Protein AF-A0A353M1L8-F1 (afdb_monomer_lite)

Structure (mmCIF, N/CA/C/O backbone):
data_AF-A0A353M1L8-F1
#
_entry.id   AF-A0A353M1L8-F1
#
loop_
_atom_site.group_PDB
_atom_site.id
_atom_site.type_symbol
_atom_site.label_atom_id
_atom_site.label_alt_id
_atom_site.label_comp_id
_atom_site.label_asym_id
_atom_site.label_entity_id
_atom_site.label_seq_id
_atom_site.pdbx_PDB_ins_code
_atom_site.Cartn_x
_atom_site.Cartn_y
_atom_site.Cartn_z
_atom_site.occupancy
_atom_site.B_iso_or_equiv
_atom_site.auth_seq_id
_atom_site.auth_comp_id
_atom_site.auth_asym_id
_atom_site.auth_atom_id
_atom_site.pdbx_PDB_model_num
ATOM 1 N N . MET A 1 1 ? -11.031 33.154 -21.266 1.00 34.69 1 MET A N 1
ATOM 2 C CA . MET A 1 1 ? -12.035 32.299 -21.931 1.00 34.69 1 MET A CA 1
ATOM 3 C C . MET A 1 1 ? -11.429 31.827 -23.247 1.00 34.69 1 MET A C 1
ATOM 5 O O . MET A 1 1 ? -11.530 32.518 -24.250 1.00 34.69 1 MET A O 1
ATOM 9 N N . GLN A 1 2 ? -10.678 30.725 -23.198 1.00 27.23 2 GLN A N 1
ATOM 10 C CA . GLN A 1 2 ? -10.115 30.049 -24.367 1.00 27.23 2 GLN A CA 1
ATOM 11 C C . GLN A 1 2 ? -10.453 28.562 -24.256 1.00 27.23 2 GLN A C 1
ATOM 13 O O . GLN A 1 2 ? -10.407 27.979 -23.177 1.00 27.23 2 GLN A O 1
ATOM 18 N N . SER A 1 3 ? -10.902 28.042 -25.390 1.00 26.94 3 SER A N 1
ATOM 19 C CA . SER A 1 3 ? -11.550 26.758 -25.631 1.00 26.94 3 SER A CA 1
ATOM 20 C C . SER A 1 3 ? -10.567 25.590 -25.508 1.00 26.94 3 SER A C 1
ATOM 22 O O . SER A 1 3 ? -9.599 25.538 -26.264 1.00 26.94 3 SER A O 1
ATOM 24 N N . PHE A 1 4 ? -10.854 24.631 -24.625 1.00 30.20 4 PHE A N 1
ATOM 25 C CA . PHE A 1 4 ? -10.259 23.295 -24.657 1.00 30.20 4 PHE A CA 1
ATOM 26 C C . PHE A 1 4 ? -11.183 22.373 -25.451 1.00 30.20 4 PHE A C 1
ATOM 28 O O . PHE A 1 4 ? -12.155 21.866 -24.910 1.00 30.20 4 PHE A O 1
ATOM 35 N N . ASP A 1 5 ? -10.862 22.162 -26.725 1.00 37.84 5 ASP A N 1
ATOM 36 C CA . ASP A 1 5 ? -11.432 21.082 -27.528 1.00 37.84 5 ASP A CA 1
ATOM 37 C C . ASP A 1 5 ? -10.310 20.414 -28.325 1.00 37.84 5 ASP A C 1
ATOM 39 O O . ASP A 1 5 ? -9.855 20.923 -29.351 1.00 37.84 5 ASP A O 1
ATOM 43 N N . ARG A 1 6 ? -9.851 19.261 -27.825 1.00 32.84 6 ARG A N 1
ATOM 44 C CA . ARG A 1 6 ? -9.430 18.114 -28.644 1.00 32.84 6 ARG A CA 1
ATOM 45 C C . ARG A 1 6 ? -9.185 16.899 -27.751 1.00 32.84 6 ARG A C 1
ATOM 47 O O . ARG A 1 6 ? -8.073 16.652 -27.296 1.00 32.84 6 ARG A O 1
ATOM 54 N N . ILE A 1 7 ? -10.232 16.109 -27.537 1.00 37.25 7 ILE A N 1
ATOM 55 C CA . ILE A 1 7 ? -10.072 14.713 -27.126 1.00 37.25 7 ILE A CA 1
ATOM 56 C C . ILE A 1 7 ? -9.528 13.973 -28.354 1.00 37.25 7 ILE A C 1
ATOM 58 O O . ILE A 1 7 ? -10.215 13.870 -29.372 1.00 37.25 7 ILE A O 1
ATOM 62 N N . LYS A 1 8 ? -8.268 13.527 -28.300 1.00 35.28 8 LYS A N 1
ATOM 63 C CA . LYS A 1 8 ? -7.708 12.626 -29.316 1.00 35.28 8 LYS A CA 1
ATOM 64 C C . LYS A 1 8 ? -8.352 11.251 -29.167 1.00 35.28 8 LYS A C 1
ATOM 66 O O . LYS A 1 8 ? -8.569 10.777 -28.055 1.00 35.28 8 LYS A O 1
ATOM 71 N N . SER A 1 9 ? -8.707 10.640 -30.293 1.00 36.12 9 SER A N 1
ATOM 72 C CA . SER A 1 9 ? -9.369 9.335 -30.307 1.00 36.12 9 SER A CA 1
ATOM 73 C C . SER A 1 9 ? -8.351 8.207 -30.126 1.00 36.12 9 SER A C 1
ATOM 75 O O . SER A 1 9 ? -7.174 8.367 -30.440 1.00 36.12 9 SER A O 1
ATOM 77 N N . LYS A 1 10 ? -8.826 7.037 -29.686 1.00 38.53 10 LYS A N 1
ATOM 78 C CA . LYS A 1 10 ? -8.052 5.807 -29.421 1.00 38.53 10 LYS A CA 1
ATOM 79 C C . LYS A 1 10 ? -7.146 5.338 -30.584 1.00 38.53 10 LYS A C 1
ATOM 81 O O . LYS A 1 10 ? -6.282 4.500 -30.370 1.00 38.53 10 LYS A O 1
ATOM 86 N N . ALA A 1 11 ? -7.323 5.875 -31.794 1.00 38.12 11 ALA A N 1
ATOM 87 C CA . ALA A 1 11 ? -6.521 5.568 -32.980 1.00 38.12 11 ALA A CA 1
ATOM 88 C C . ALA A 1 11 ? -5.185 6.340 -33.080 1.00 38.12 11 ALA A C 1
ATOM 90 O O . ALA A 1 11 ? -4.379 6.022 -33.949 1.00 38.12 11 ALA A O 1
ATOM 91 N N . ASP A 1 12 ? -4.939 7.332 -32.214 1.00 34.16 12 ASP A N 1
ATOM 92 C CA . ASP A 1 12 ? -3.730 8.174 -32.266 1.00 34.16 12 ASP A CA 1
ATOM 93 C C . ASP A 1 12 ? -2.542 7.613 -31.452 1.00 34.16 12 ASP A C 1
ATOM 95 O O . ASP A 1 12 ? -1.500 8.266 -31.354 1.00 34.16 12 ASP A O 1
ATOM 99 N N . TYR A 1 13 ? -2.679 6.414 -30.871 1.00 39.75 13 TYR A N 1
ATOM 100 C CA . TYR A 1 13 ? -1.631 5.764 -30.081 1.00 39.75 13 TYR A CA 1
ATOM 101 C C . TYR A 1 13 ? -0.980 4.612 -30.858 1.00 39.75 13 TYR A C 1
ATOM 103 O O . TYR A 1 13 ? -1.690 3.822 -31.487 1.00 39.75 13 TYR A O 1
ATOM 111 N N . PRO A 1 14 ? 0.360 4.487 -30.831 1.00 32.41 14 PRO A N 1
ATOM 112 C CA . PRO A 1 14 ? 1.035 3.355 -31.448 1.00 32.41 14 PRO A CA 1
ATOM 113 C C . PRO A 1 14 ? 0.603 2.044 -30.767 1.00 32.41 14 PRO A C 1
ATOM 115 O O . PRO A 1 14 ? 0.450 2.019 -29.543 1.00 32.41 14 PRO A O 1
ATOM 118 N N . PRO A 1 15 ? 0.406 0.953 -31.528 1.00 33.09 15 PRO A N 1
ATOM 119 C CA . PRO A 1 15 ? 0.051 -0.339 -30.958 1.00 33.09 15 PRO A CA 1
ATOM 120 C C . PRO A 1 15 ? 1.165 -0.864 -30.043 1.00 33.09 15 PRO A C 1
ATOM 122 O O . PRO A 1 15 ? 2.356 -0.706 -30.320 1.00 33.09 15 PRO A O 1
ATOM 125 N N . ILE A 1 16 ? 0.750 -1.501 -28.950 1.00 38.84 16 ILE A N 1
ATOM 126 C CA . ILE A 1 16 ? 1.618 -2.222 -28.014 1.00 38.84 16 ILE A CA 1
ATOM 127 C C . ILE A 1 16 ? 2.262 -3.400 -28.777 1.00 38.84 16 ILE A C 1
ATOM 129 O O . ILE A 1 16 ? 1.531 -4.115 -29.464 1.00 38.84 16 ILE A O 1
ATOM 133 N N . PRO A 1 17 ? 3.590 -3.623 -28.707 1.00 30.88 17 PRO A N 1
ATOM 134 C CA . PRO A 1 17 ? 4.226 -4.737 -29.407 1.00 30.88 17 PRO A CA 1
ATOM 135 C C . PRO A 1 17 ? 3.712 -6.095 -28.906 1.00 30.88 17 PRO A C 1
ATOM 137 O O . PRO A 1 17 ? 3.747 -6.371 -27.707 1.00 30.88 17 PRO A O 1
ATOM 140 N N . GLU A 1 18 ? 3.254 -6.937 -29.834 1.00 31.77 18 GLU A N 1
ATOM 141 C CA . GLU A 1 18 ? 2.859 -8.326 -29.580 1.00 31.77 18 GLU A CA 1
ATOM 142 C C . GLU A 1 18 ? 4.075 -9.204 -29.215 1.00 31.77 18 GLU A C 1
ATOM 144 O O . GLU A 1 18 ? 5.183 -9.030 -29.724 1.00 31.77 18 GLU A O 1
ATOM 149 N N . TYR A 1 19 ? 3.834 -10.142 -28.299 1.00 34.41 19 TYR A N 1
ATOM 150 C CA . TYR A 1 19 ? 4.769 -11.107 -27.716 1.00 34.41 19 TYR A CA 1
ATOM 151 C C . TYR A 1 19 ? 5.515 -11.981 -28.746 1.00 34.41 19 TYR A C 1
ATOM 153 O O . TYR A 1 19 ? 4.936 -12.440 -29.728 1.00 34.41 19 TYR A O 1
ATOM 161 N N . TYR A 1 20 ? 6.778 -12.311 -28.445 1.00 29.38 20 TYR A N 1
ATOM 162 C CA . TYR A 1 20 ? 7.507 -13.429 -29.056 1.00 29.38 20 TYR A CA 1
ATOM 163 C C . TYR A 1 20 ? 7.169 -14.741 -28.326 1.00 29.38 20 TYR A C 1
ATOM 165 O O . TYR A 1 20 ? 7.438 -14.880 -27.134 1.00 29.38 20 TYR A O 1
ATOM 173 N N . ASP A 1 21 ? 6.611 -15.693 -29.071 1.00 30.22 21 ASP A N 1
ATOM 174 C CA . ASP A 1 21 ? 6.300 -17.072 -28.683 1.00 30.22 21 ASP A CA 1
ATOM 175 C C . ASP A 1 21 ? 7.381 -18.013 -29.268 1.00 30.22 21 ASP A C 1
ATOM 177 O O . ASP A 1 21 ? 7.513 -18.122 -30.487 1.00 30.22 21 ASP A O 1
ATOM 181 N N . ASP A 1 22 ? 8.192 -18.665 -28.426 1.00 28.98 22 ASP A N 1
ATOM 182 C CA . ASP A 1 22 ? 8.982 -19.854 -28.817 1.00 28.98 22 ASP A CA 1
ATOM 183 C C . ASP A 1 22 ? 8.924 -20.892 -27.684 1.00 28.98 22 ASP A C 1
ATOM 185 O O . ASP A 1 22 ? 9.893 -21.159 -26.969 1.00 28.98 22 ASP A O 1
ATOM 189 N N . HIS A 1 23 ? 7.746 -21.488 -27.488 1.00 32.50 23 HIS A N 1
ATOM 190 C CA . HIS A 1 23 ? 7.616 -22.729 -26.731 1.00 32.50 23 HIS A CA 1
ATOM 191 C C . HIS A 1 23 ? 7.996 -23.937 -27.600 1.00 32.50 23 HIS A C 1
ATOM 193 O O . HIS A 1 23 ? 7.169 -24.512 -28.309 1.00 32.50 23 HIS A O 1
ATOM 199 N N . ARG A 1 24 ? 9.241 -24.411 -27.475 1.00 27.20 24 ARG A N 1
ATOM 200 C CA . ARG A 1 24 ? 9.603 -25.788 -27.853 1.00 27.20 24 ARG A CA 1
ATOM 201 C C . ARG A 1 24 ? 9.475 -26.726 -26.644 1.00 27.20 24 ARG A C 1
ATOM 203 O O . ARG A 1 24 ? 10.136 -26.489 -25.633 1.00 27.20 24 ARG A O 1
ATOM 210 N N . PRO A 1 25 ? 8.674 -27.808 -26.714 1.00 29.16 25 PRO A N 1
ATOM 211 C CA . PRO A 1 25 ? 8.541 -28.746 -25.607 1.00 29.16 25 PRO A CA 1
ATOM 212 C C . PRO A 1 25 ? 9.742 -29.699 -25.533 1.00 29.16 25 PRO A C 1
ATOM 214 O O . PRO A 1 25 ? 10.101 -30.363 -26.506 1.00 29.16 25 PRO A O 1
ATOM 217 N N . PHE A 1 26 ? 10.337 -29.798 -24.344 1.00 27.73 26 PHE A N 1
ATOM 218 C CA . PHE A 1 26 ? 11.339 -30.807 -24.007 1.00 27.73 26 PHE A CA 1
ATOM 219 C C . PHE A 1 26 ? 10.650 -32.166 -23.796 1.00 27.73 26 PHE A C 1
ATOM 221 O O . PHE A 1 26 ? 9.831 -32.336 -22.893 1.00 27.73 26 PHE A O 1
ATOM 228 N N . VAL A 1 27 ? 10.990 -33.144 -24.637 1.00 29.31 27 VAL A N 1
ATOM 229 C CA . VAL A 1 27 ? 10.586 -34.550 -24.501 1.00 29.31 27 VAL A CA 1
ATOM 230 C C . VAL A 1 27 ? 11.516 -35.220 -23.486 1.00 29.31 27 VAL A C 1
ATOM 232 O O . VAL A 1 27 ? 12.729 -35.219 -23.678 1.00 29.31 27 VAL A O 1
ATOM 235 N N . SER A 1 28 ? 10.968 -35.803 -22.413 1.00 28.91 28 SER A N 1
ATOM 236 C CA . SER A 1 28 ? 11.728 -36.711 -21.539 1.00 28.91 28 SER A CA 1
ATOM 237 C C . SER A 1 28 ? 11.461 -38.160 -21.944 1.00 28.91 28 SER A C 1
ATOM 239 O O . SER A 1 28 ? 10.326 -38.638 -21.920 1.00 28.91 28 SER A O 1
ATOM 241 N N . GLU A 1 29 ? 12.516 -38.854 -22.363 1.00 28.94 29 GLU A N 1
ATOM 242 C CA . GLU A 1 29 ? 12.488 -40.283 -22.660 1.00 28.94 29 GLU A CA 1
ATOM 243 C C . GLU A 1 29 ? 12.385 -41.110 -21.369 1.00 28.94 29 GLU A C 1
ATOM 245 O O . GLU A 1 29 ? 13.133 -40.923 -20.409 1.00 28.94 29 GLU A O 1
ATOM 250 N N . ARG A 1 30 ? 11.469 -42.083 -21.374 1.00 29.97 30 ARG A N 1
ATOM 251 C CA . ARG A 1 30 ? 11.447 -43.224 -20.452 1.00 29.97 30 ARG A CA 1
ATOM 252 C C . ARG A 1 30 ? 11.979 -44.463 -21.169 1.00 29.97 30 ARG A C 1
ATOM 254 O O . ARG A 1 30 ? 11.373 -44.896 -22.141 1.00 29.97 30 ARG A O 1
ATOM 261 N N . ALA A 1 31 ? 12.984 -45.103 -20.583 1.00 27.47 31 ALA A N 1
ATOM 262 C CA . ALA A 1 31 ? 13.155 -46.557 -20.437 1.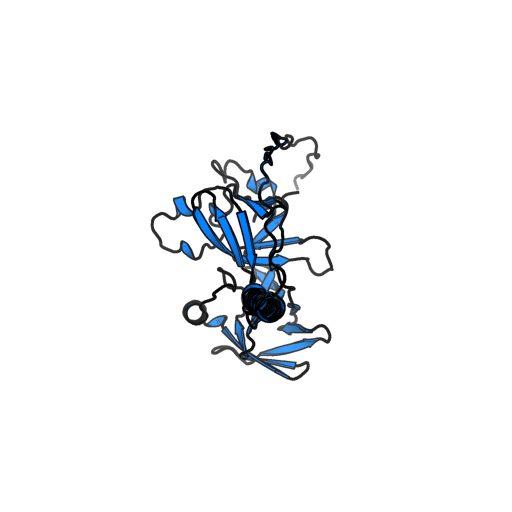00 27.47 31 ALA A CA 1
ATOM 263 C C . ALA A 1 31 ? 14.320 -46.744 -19.439 1.00 27.47 31 ALA A C 1
ATOM 265 O O . ALA A 1 31 ? 15.259 -45.962 -19.456 1.00 27.47 31 ALA A O 1
ATOM 266 N N . VAL A 1 32 ? 14.320 -47.661 -18.470 1.00 29.58 32 VAL A N 1
ATOM 267 C CA . VAL A 1 32 ? 14.365 -49.119 -18.641 1.00 29.58 32 VAL A CA 1
ATOM 268 C C . VAL A 1 32 ? 13.888 -49.800 -17.346 1.00 29.58 32 VAL A C 1
ATOM 270 O O . VAL A 1 32 ? 14.214 -49.373 -16.240 1.00 29.58 32 VAL A O 1
ATOM 273 N N . ALA A 1 33 ? 13.138 -50.891 -17.500 1.00 30.31 33 ALA A N 1
ATOM 274 C CA . ALA A 1 33 ? 12.754 -51.826 -16.446 1.00 30.31 33 ALA A CA 1
ATOM 275 C C . ALA A 1 33 ? 13.814 -52.926 -16.247 1.00 30.31 33 ALA A C 1
ATOM 277 O O . ALA A 1 33 ? 14.386 -53.397 -17.224 1.00 30.31 33 ALA A O 1
ATOM 278 N N . SER A 1 34 ? 13.992 -53.424 -15.017 1.00 28.20 34 SER A N 1
ATOM 279 C CA . SER A 1 34 ? 14.254 -54.854 -14.756 1.00 28.20 34 SER A CA 1
ATOM 280 C C . SER A 1 34 ? 14.151 -55.192 -13.261 1.00 28.20 34 SER A C 1
ATOM 282 O O . SER A 1 34 ? 14.559 -54.405 -12.412 1.00 28.20 34 SER A O 1
ATOM 284 N N . GLY A 1 35 ? 13.625 -56.386 -12.949 1.00 28.16 35 GLY A N 1
ATOM 285 C CA . GLY A 1 35 ? 13.916 -57.090 -11.692 1.00 28.16 35 GLY A CA 1
ATOM 286 C C . GLY A 1 35 ? 12.718 -57.515 -10.838 1.00 28.16 35 GLY A C 1
ATOM 287 O O . GLY A 1 35 ? 12.439 -56.901 -9.813 1.00 28.16 35 GLY A O 1
ATOM 288 N N . GLN A 1 36 ? 12.059 -58.619 -11.209 1.00 31.44 36 GLN A N 1
ATOM 289 C CA . GLN A 1 36 ? 11.224 -59.419 -10.302 1.00 31.44 36 GLN A CA 1
ATOM 290 C C . GLN A 1 36 ? 12.090 -60.116 -9.237 1.00 31.44 36 GLN A C 1
ATOM 292 O O . GLN A 1 36 ? 13.132 -60.684 -9.554 1.00 31.44 36 GLN A O 1
ATOM 297 N N . GLY A 1 37 ? 11.611 -60.145 -7.990 1.00 29.25 37 GLY A N 1
ATOM 298 C CA . GLY A 1 37 ? 12.197 -60.927 -6.900 1.00 29.25 37 GLY A CA 1
ATOM 299 C C . GLY A 1 37 ? 11.244 -61.034 -5.708 1.00 29.25 37 GLY A C 1
ATOM 300 O O . GLY A 1 37 ? 11.131 -60.120 -4.898 1.00 29.25 37 GLY A O 1
ATOM 301 N N . SER A 1 38 ? 10.540 -62.159 -5.627 1.00 31.91 38 SER A N 1
ATOM 302 C CA . SER A 1 38 ? 9.584 -62.556 -4.587 1.00 31.91 38 SER A CA 1
ATOM 303 C C . SER A 1 38 ? 10.214 -62.692 -3.196 1.00 31.91 38 SER A C 1
ATOM 305 O O . SER A 1 38 ? 11.174 -63.449 -3.076 1.00 31.91 38 SER A O 1
ATOM 307 N N . LYS A 1 39 ? 9.613 -62.093 -2.152 1.00 36.31 39 LYS A N 1
ATOM 308 C CA . LYS A 1 39 ? 9.534 -62.636 -0.771 1.00 36.31 39 LYS A CA 1
ATOM 309 C C . LYS A 1 39 ? 8.331 -62.026 -0.035 1.00 36.31 39 LYS A C 1
ATOM 311 O O . LYS A 1 39 ? 8.437 -60.997 0.631 1.00 36.31 39 LYS A O 1
ATOM 316 N N . GLU A 1 40 ? 7.178 -62.672 -0.166 1.00 36.72 40 GLU A N 1
ATOM 317 C CA . GLU A 1 40 ? 6.060 -62.516 0.767 1.00 36.72 40 GLU A CA 1
ATOM 318 C C . GLU A 1 40 ? 6.450 -63.128 2.123 1.00 36.72 40 GLU A C 1
ATOM 320 O O . GLU A 1 40 ? 7.095 -64.173 2.167 1.00 36.72 40 GLU A O 1
ATOM 325 N N . GLY A 1 41 ? 6.090 -62.470 3.232 1.00 38.62 41 GLY A N 1
ATOM 326 C CA . GLY A 1 41 ? 6.151 -63.104 4.559 1.00 38.62 41 GLY A CA 1
ATOM 327 C C . GLY A 1 41 ? 6.554 -62.242 5.759 1.00 38.62 41 GLY A C 1
ATOM 328 O O . GLY A 1 41 ? 6.376 -62.696 6.881 1.00 38.62 41 GLY A O 1
ATOM 329 N N . VAL A 1 42 ? 7.059 -61.009 5.588 1.00 41.88 42 VAL A N 1
ATOM 330 C CA . VAL A 1 42 ? 7.497 -60.162 6.738 1.00 41.88 42 VAL A CA 1
ATOM 331 C C . VAL A 1 42 ? 6.974 -58.709 6.675 1.00 41.88 42 VAL A C 1
ATOM 333 O O . VAL A 1 42 ? 7.173 -57.905 7.583 1.00 41.88 42 VAL A O 1
ATOM 336 N N . GLN A 1 43 ? 6.223 -58.333 5.635 1.00 37.34 43 GLN A N 1
ATOM 337 C CA . GLN A 1 43 ? 5.886 -56.925 5.372 1.00 37.34 43 GLN A CA 1
ATOM 338 C C . GLN A 1 43 ? 4.727 -56.333 6.199 1.00 37.34 43 GLN A C 1
ATOM 340 O O . GLN A 1 43 ? 4.574 -55.115 6.221 1.00 37.34 43 GLN A O 1
ATOM 345 N N . SER A 1 44 ? 3.924 -57.128 6.911 1.00 42.28 44 SER A N 1
ATOM 346 C CA . SER A 1 44 ? 2.694 -56.633 7.566 1.00 42.28 44 SER A CA 1
ATOM 347 C C . SER A 1 44 ? 2.956 -55.639 8.715 1.00 42.28 44 SER A C 1
ATOM 349 O O . SER A 1 44 ? 2.324 -54.582 8.794 1.00 42.28 44 SER A O 1
ATOM 351 N N . VAL A 1 45 ? 3.954 -55.909 9.565 1.00 42.22 45 VAL A N 1
ATOM 352 C CA . VAL A 1 45 ? 4.242 -55.077 10.751 1.00 42.22 45 VAL A CA 1
ATOM 353 C C . VAL A 1 45 ? 5.075 -53.838 10.389 1.00 42.22 45 VAL A C 1
ATOM 355 O O . VAL A 1 45 ? 4.853 -52.751 10.927 1.00 42.22 45 VAL A O 1
ATOM 358 N N . HIS A 1 46 ? 5.980 -53.955 9.411 1.00 39.75 46 HIS A N 1
ATOM 359 C CA . HIS A 1 46 ? 6.782 -52.823 8.938 1.00 39.75 46 HIS A CA 1
ATOM 360 C C . HIS A 1 46 ? 6.006 -51.853 8.040 1.00 39.75 46 HIS A C 1
ATOM 362 O O . HIS A 1 46 ? 6.281 -50.652 8.080 1.00 39.75 46 HIS A O 1
ATOM 368 N N . ARG A 1 47 ? 5.013 -52.335 7.278 1.00 42.16 47 ARG A N 1
ATOM 369 C CA . ARG A 1 47 ? 4.167 -51.482 6.432 1.00 42.16 47 ARG A CA 1
ATOM 370 C C . ARG A 1 47 ? 3.290 -50.568 7.281 1.00 42.16 47 ARG A C 1
ATOM 372 O O . ARG A 1 47 ? 3.279 -49.377 7.018 1.00 42.16 47 ARG A O 1
ATOM 379 N N . LYS A 1 48 ? 2.692 -51.066 8.375 1.00 44.22 48 LYS A N 1
ATOM 380 C CA . LYS A 1 48 ? 1.947 -50.212 9.319 1.00 44.22 48 LYS A CA 1
ATOM 381 C C . LYS A 1 48 ? 2.835 -49.133 9.944 1.00 44.22 48 LYS A C 1
ATOM 383 O O . LYS A 1 48 ? 2.456 -47.970 9.896 1.00 44.22 48 LYS A O 1
ATOM 388 N N . ARG A 1 49 ? 4.035 -49.462 10.445 1.00 46.53 49 ARG A N 1
ATOM 389 C CA . ARG A 1 49 ? 4.951 -48.452 11.023 1.00 46.53 49 ARG A CA 1
ATOM 390 C C . ARG A 1 49 ? 5.426 -47.407 10.004 1.00 46.53 49 ARG A C 1
ATOM 392 O O . ARG A 1 49 ? 5.501 -46.235 10.350 1.00 46.53 49 ARG A O 1
ATOM 399 N N . ARG A 1 50 ? 5.686 -47.800 8.750 1.00 47.97 50 ARG A N 1
ATOM 400 C CA . ARG A 1 50 ? 6.048 -46.861 7.670 1.00 47.97 50 ARG A CA 1
ATOM 401 C C . ARG A 1 50 ? 4.872 -45.997 7.219 1.00 47.97 50 ARG A C 1
ATOM 403 O O . ARG A 1 50 ? 5.070 -44.812 7.006 1.00 47.97 50 ARG A O 1
ATOM 410 N N . SER A 1 51 ? 3.657 -46.541 7.144 1.00 47.44 51 SER A N 1
ATOM 411 C CA . SER A 1 51 ? 2.451 -45.756 6.851 1.00 47.44 51 SER A CA 1
ATOM 412 C C . SER A 1 51 ? 2.172 -44.716 7.934 1.00 47.44 51 SER A C 1
ATOM 414 O O . SER A 1 51 ? 1.826 -43.594 7.595 1.00 47.44 51 SER A O 1
ATOM 416 N N . HIS A 1 52 ? 2.383 -45.054 9.213 1.00 47.94 52 HIS A N 1
ATOM 417 C CA . HIS A 1 52 ? 2.239 -44.098 10.317 1.00 47.94 52 HIS A CA 1
ATOM 418 C C . HIS A 1 52 ? 3.348 -43.042 10.297 1.00 47.94 52 HIS A C 1
ATOM 420 O O . HIS A 1 52 ? 3.052 -41.877 10.504 1.00 47.94 52 HIS A O 1
ATOM 426 N N . ALA A 1 53 ? 4.596 -43.411 9.986 1.00 53.19 53 ALA A N 1
ATOM 427 C CA . ALA A 1 53 ? 5.690 -42.447 9.851 1.00 53.19 53 ALA A CA 1
ATOM 428 C C . ALA A 1 53 ? 5.490 -41.493 8.659 1.00 53.19 53 ALA A C 1
ATOM 430 O O . ALA A 1 53 ? 5.733 -40.302 8.795 1.00 53.19 53 ALA A O 1
ATOM 431 N N . ILE A 1 54 ? 4.990 -41.988 7.520 1.00 57.00 54 ILE A N 1
ATOM 432 C CA . ILE A 1 54 ? 4.681 -41.156 6.347 1.00 57.00 54 ILE A CA 1
ATOM 433 C C . ILE A 1 54 ? 3.493 -40.236 6.640 1.00 57.00 54 ILE A C 1
ATOM 435 O O . ILE A 1 54 ? 3.583 -39.058 6.323 1.00 57.00 54 ILE A O 1
ATOM 439 N N . LEU A 1 55 ? 2.428 -40.722 7.292 1.00 54.19 55 LEU A N 1
ATOM 440 C CA . LEU A 1 55 ? 1.308 -39.875 7.719 1.00 54.19 55 LEU A CA 1
ATOM 441 C C . LEU A 1 55 ? 1.739 -38.828 8.747 1.00 54.19 55 LEU A C 1
ATOM 443 O O . LEU A 1 55 ? 1.298 -37.695 8.645 1.00 54.19 55 LEU A O 1
ATOM 447 N N . LEU A 1 56 ? 2.615 -39.178 9.696 1.00 54.84 56 LEU A N 1
ATOM 448 C CA . LEU A 1 56 ? 3.137 -38.241 10.691 1.00 54.84 56 LEU A CA 1
ATOM 449 C C . LEU A 1 56 ? 4.035 -37.185 10.037 1.00 54.84 56 LEU A C 1
ATOM 451 O O . LEU A 1 56 ? 3.913 -36.013 10.360 1.00 54.84 56 LEU A O 1
ATOM 455 N N . CYS A 1 57 ? 4.881 -37.565 9.075 1.00 54.09 57 CYS A N 1
ATOM 456 C CA . CYS A 1 57 ? 5.660 -36.614 8.283 1.00 54.09 57 CYS A CA 1
ATOM 457 C C . CYS A 1 57 ? 4.767 -35.743 7.392 1.00 54.09 57 CYS A C 1
ATOM 459 O O . CYS A 1 57 ? 5.055 -34.564 7.258 1.00 54.09 57 CYS A O 1
ATOM 461 N N . PHE A 1 58 ? 3.673 -36.276 6.836 1.00 53.00 58 PHE A N 1
ATOM 462 C CA . PHE A 1 58 ? 2.696 -35.490 6.075 1.00 53.00 58 PHE A CA 1
ATOM 463 C C . PHE A 1 58 ? 1.903 -34.540 6.978 1.00 53.00 58 PHE A C 1
ATOM 465 O O . PHE A 1 58 ? 1.639 -33.422 6.567 1.00 53.00 58 PHE A O 1
ATOM 472 N N . PHE A 1 59 ? 1.569 -34.942 8.210 1.00 52.84 59 PHE A N 1
ATOM 473 C CA . PHE A 1 59 ? 0.903 -34.095 9.207 1.00 52.84 59 PHE A CA 1
ATOM 474 C C . PHE A 1 59 ? 1.837 -33.022 9.768 1.00 52.84 59 PHE A C 1
ATOM 476 O O . PHE A 1 59 ? 1.419 -31.888 9.943 1.00 52.84 59 PHE A O 1
ATOM 483 N N . VAL A 1 60 ? 3.108 -33.355 10.012 1.00 54.78 60 VAL A N 1
ATOM 484 C CA . VAL A 1 60 ? 4.143 -32.388 10.405 1.00 54.78 60 VAL A CA 1
ATOM 485 C C . VAL A 1 60 ? 4.464 -31.448 9.243 1.00 54.78 60 VAL A C 1
ATOM 487 O O . VAL A 1 60 ? 4.613 -30.259 9.471 1.00 54.78 60 VAL A O 1
ATOM 490 N N . TRP A 1 61 ? 4.463 -31.920 7.995 1.00 48.72 61 TRP A N 1
ATOM 491 C CA . TRP A 1 61 ? 4.576 -31.064 6.813 1.00 48.72 61 TRP A CA 1
ATOM 492 C C . TRP A 1 61 ? 3.319 -30.204 6.616 1.00 48.72 61 TRP A C 1
ATOM 494 O O . TRP A 1 61 ? 3.456 -29.026 6.349 1.00 48.72 61 TRP A O 1
ATOM 504 N N . LEU A 1 62 ? 2.106 -30.709 6.864 1.00 45.47 62 LEU A N 1
ATOM 505 C CA . LEU A 1 62 ? 0.869 -29.908 6.892 1.00 45.47 62 LEU A CA 1
ATOM 506 C C . LEU A 1 62 ? 0.840 -28.894 8.044 1.00 45.47 62 LEU A C 1
ATOM 508 O O . LEU A 1 62 ? 0.290 -27.818 7.874 1.00 45.47 62 LEU A O 1
ATOM 512 N N . MET A 1 63 ? 1.451 -29.194 9.189 1.00 44.69 63 MET A N 1
ATOM 513 C CA . MET A 1 63 ? 1.606 -28.246 10.300 1.00 44.69 63 MET A CA 1
ATOM 514 C C . MET A 1 63 ? 2.722 -27.222 10.035 1.00 44.69 63 MET A C 1
ATOM 516 O O . MET A 1 63 ? 2.622 -26.097 10.499 1.00 44.69 63 MET A O 1
ATOM 520 N N . LEU A 1 64 ? 3.767 -27.579 9.280 1.00 46.19 64 LEU A N 1
ATOM 521 C CA . LEU A 1 64 ? 4.876 -26.681 8.919 1.00 46.19 64 LEU A CA 1
ATOM 522 C C . LEU A 1 64 ? 4.603 -25.855 7.650 1.00 46.19 64 LEU A C 1
ATOM 524 O O . 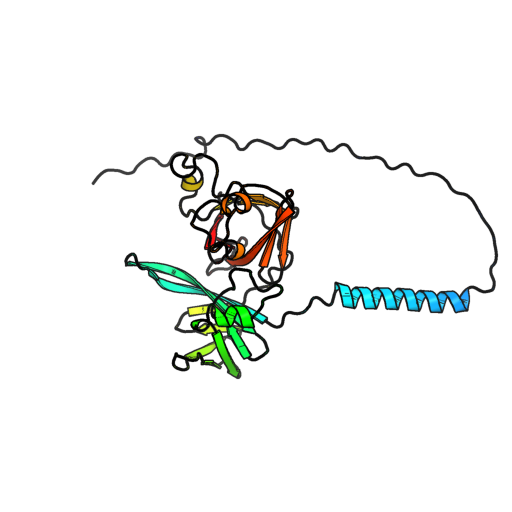LEU A 1 64 ? 5.179 -24.787 7.495 1.00 46.19 64 LEU A O 1
ATOM 528 N N . VAL A 1 65 ? 3.752 -26.343 6.744 1.00 48.38 65 VAL A N 1
ATOM 529 C CA . VAL A 1 65 ? 3.371 -25.677 5.482 1.00 48.38 65 VAL A CA 1
ATOM 530 C C . VAL A 1 65 ? 1.976 -25.051 5.577 1.00 48.38 65 VAL A C 1
ATOM 532 O O . VAL A 1 65 ? 1.713 -24.052 4.923 1.00 48.38 65 VAL A O 1
ATOM 535 N N . GLY A 1 66 ? 1.088 -25.602 6.409 1.00 34.34 66 GLY A N 1
ATOM 536 C CA . GLY A 1 66 ? -0.240 -25.049 6.710 1.00 34.34 66 GLY A CA 1
ATOM 537 C C . GLY A 1 66 ? -0.311 -24.275 8.029 1.00 34.34 66 GLY A C 1
ATOM 538 O O . GLY A 1 66 ? -1.297 -23.590 8.276 1.00 34.34 66 GLY A O 1
ATOM 539 N N . GLY A 1 67 ? 0.734 -24.335 8.857 1.00 32.06 67 GLY A N 1
ATOM 540 C CA . GLY A 1 67 ? 0.962 -23.399 9.952 1.00 32.06 67 GLY A CA 1
ATOM 541 C C . GLY A 1 67 ? 1.692 -22.173 9.431 1.00 32.06 67 GLY A C 1
ATOM 542 O O . GLY A 1 67 ? 2.829 -21.918 9.821 1.00 32.06 67 GLY A O 1
ATOM 543 N N . GLY A 1 68 ? 1.056 -21.424 8.526 1.00 35.66 68 GLY A N 1
ATOM 544 C CA . GLY A 1 68 ? 1.433 -20.026 8.370 1.00 35.66 68 GLY A CA 1
ATOM 545 C C . GLY A 1 68 ? 1.396 -19.410 9.764 1.00 35.66 68 GLY A C 1
ATOM 546 O O . GLY A 1 68 ? 0.459 -19.682 10.519 1.00 35.66 68 GLY A O 1
ATOM 547 N N . TYR A 1 69 ? 2.429 -18.662 10.144 1.00 40.75 69 TYR A N 1
ATOM 548 C CA . TYR A 1 69 ? 2.318 -17.771 11.287 1.00 40.75 69 TYR A CA 1
ATOM 549 C C . TYR A 1 69 ? 1.041 -16.968 11.048 1.00 40.75 69 TYR A C 1
ATOM 551 O O . TYR A 1 69 ? 0.996 -16.150 10.134 1.00 40.75 69 TYR A O 1
ATOM 559 N N . VAL A 1 70 ? -0.036 -17.277 11.775 1.00 45.34 70 VAL A N 1
ATOM 560 C CA . VAL A 1 70 ? -1.215 -16.422 11.778 1.00 45.34 70 VAL A CA 1
ATOM 561 C C . VAL A 1 70 ? -0.723 -15.203 12.520 1.00 45.34 70 VAL A C 1
ATOM 563 O O . VAL A 1 70 ? -0.676 -15.182 13.749 1.00 45.34 70 VAL A O 1
ATOM 566 N N . HIS A 1 71 ? -0.181 -14.248 11.773 1.00 56.06 71 HIS A N 1
ATOM 567 C CA . HIS A 1 71 ? 0.142 -12.972 12.345 1.00 56.06 71 HIS A CA 1
ATOM 568 C C . HIS A 1 71 ? -1.194 -12.369 12.775 1.00 56.06 71 HIS A C 1
ATOM 570 O O . HIS A 1 71 ? -2.090 -12.116 11.975 1.00 56.06 71 HIS A O 1
ATOM 576 N N . ALA A 1 72 ? -1.324 -12.292 14.089 1.00 85.25 72 ALA A N 1
ATOM 577 C CA . ALA A 1 72 ? -2.488 -11.934 14.868 1.00 85.25 72 ALA A CA 1
ATOM 578 C C . ALA A 1 72 ? -2.808 -10.437 14.721 1.00 85.25 72 ALA A C 1
ATOM 580 O O . ALA A 1 72 ? -2.604 -9.648 15.646 1.00 85.25 72 ALA A O 1
ATOM 581 N N . TYR A 1 73 ? -3.221 -10.022 13.524 1.00 93.75 73 TYR A N 1
ATOM 582 C CA . TYR A 1 73 ? -3.631 -8.651 13.256 1.00 93.75 73 TYR A CA 1
ATOM 583 C C . TYR A 1 73 ? -4.825 -8.573 12.301 1.00 93.75 73 TYR A C 1
ATOM 585 O O . TYR A 1 73 ? -5.107 -9.487 11.524 1.00 93.75 73 TYR A O 1
ATOM 593 N N . ALA A 1 74 ? -5.507 -7.431 12.325 1.00 94.38 74 ALA A N 1
ATOM 594 C CA . ALA A 1 74 ? -6.504 -7.040 11.340 1.00 94.38 74 ALA A CA 1
ATOM 595 C C . ALA A 1 74 ? -6.131 -5.680 10.743 1.00 94.38 74 ALA A C 1
ATOM 597 O O . ALA A 1 74 ? -5.775 -4.756 11.474 1.00 94.38 74 ALA A O 1
ATOM 598 N N . VAL A 1 75 ? -6.223 -5.566 9.418 1.00 95.38 75 VAL A N 1
ATOM 599 C CA . VAL A 1 75 ? -5.952 -4.317 8.700 1.00 95.38 75 VAL A CA 1
ATOM 600 C C . VAL A 1 75 ? -7.266 -3.722 8.229 1.00 95.38 75 VAL A C 1
ATOM 602 O O . VAL A 1 75 ? -8.111 -4.430 7.681 1.00 95.38 75 VAL A O 1
ATOM 605 N N . TYR A 1 76 ? -7.422 -2.422 8.427 1.00 94.19 76 TYR A N 1
ATOM 606 C CA . TYR A 1 76 ? -8.554 -1.654 7.946 1.00 94.19 76 TYR A CA 1
ATOM 607 C C . TYR A 1 76 ? -8.071 -0.473 7.117 1.00 94.19 76 TYR A C 1
ATOM 609 O O . TYR A 1 76 ? -6.970 0.027 7.348 1.00 94.19 76 TYR A O 1
ATOM 617 N N . VAL A 1 77 ? -8.901 -0.008 6.187 1.00 93.06 77 VAL A N 1
ATOM 618 C CA . VAL A 1 77 ? -8.645 1.212 5.414 1.00 93.06 77 VAL A CA 1
ATOM 619 C C . VAL A 1 77 ? -9.891 2.088 5.351 1.00 93.06 77 VAL A C 1
ATOM 621 O O . VAL A 1 77 ? -11.003 1.584 5.190 1.00 93.06 77 VAL A O 1
ATOM 624 N N . ALA A 1 78 ? -9.694 3.397 5.446 1.00 90.25 78 ALA A N 1
ATOM 625 C CA . ALA A 1 78 ? -10.690 4.415 5.138 1.00 90.25 78 ALA A CA 1
ATOM 626 C C . ALA A 1 78 ? -10.102 5.446 4.175 1.00 90.25 78 ALA A C 1
ATOM 628 O O . ALA A 1 78 ? -8.887 5.640 4.122 1.00 90.25 78 ALA A O 1
ATOM 629 N N . HIS A 1 79 ? -10.976 6.145 3.458 1.00 86.19 79 HIS A N 1
ATOM 630 C CA . HIS A 1 79 ? -10.627 7.328 2.678 1.00 86.19 79 HIS A CA 1
ATOM 631 C C . HIS A 1 79 ? -11.124 8.558 3.418 1.00 86.19 79 HIS A C 1
ATOM 633 O O . HIS A 1 79 ? -12.269 8.970 3.271 1.00 86.19 79 HIS A O 1
ATOM 639 N N . VAL A 1 80 ? -10.239 9.120 4.230 1.00 84.25 80 VAL A N 1
ATOM 640 C CA . VAL A 1 80 ? -10.540 10.240 5.118 1.00 84.25 80 VAL A CA 1
ATOM 641 C C . VAL A 1 80 ? -10.486 11.538 4.330 1.00 84.25 80 VAL A C 1
ATOM 643 O O . VAL A 1 80 ? -9.538 11.787 3.575 1.00 84.25 80 VAL A O 1
ATOM 646 N N . ASN A 1 81 ? -11.483 12.395 4.534 1.00 75.56 81 ASN A N 1
ATOM 647 C CA . ASN A 1 81 ? -11.463 13.752 4.002 1.00 75.56 81 ASN A CA 1
ATOM 648 C C . ASN A 1 81 ? -10.437 14.588 4.768 1.00 75.56 81 ASN A C 1
ATOM 650 O O . ASN A 1 81 ? -10.685 15.025 5.893 1.00 75.56 81 ASN A O 1
ATOM 654 N N . THR A 1 82 ? -9.288 14.853 4.150 1.00 68.25 82 THR A N 1
ATOM 655 C CA . THR A 1 82 ? -8.269 15.718 4.744 1.00 68.25 82 THR A CA 1
ATOM 656 C C . THR A 1 82 ? -8.199 17.061 4.027 1.00 68.25 82 THR A C 1
ATOM 658 O O . THR A 1 82 ? -8.448 17.199 2.824 1.00 68.25 82 THR A O 1
ATOM 661 N N . TRP A 1 83 ? -7.851 18.095 4.791 1.00 54.88 83 TRP A N 1
ATOM 662 C CA . TRP A 1 83 ? -7.441 19.375 4.231 1.00 54.88 83 TRP A CA 1
ATOM 663 C C . TRP A 1 83 ? -6.017 19.233 3.693 1.00 54.88 83 TRP A C 1
ATOM 665 O O . TRP A 1 83 ? -5.055 19.217 4.460 1.00 54.88 83 TRP A O 1
ATOM 675 N N . GLY A 1 84 ? -5.873 19.118 2.371 1.00 53.50 84 GLY A N 1
ATOM 676 C CA . GLY A 1 84 ? -4.561 19.137 1.732 1.00 53.50 84 GLY A CA 1
ATOM 677 C C . GLY A 1 84 ? -3.862 20.490 1.912 1.00 53.50 84 GLY A C 1
ATOM 678 O O . GLY A 1 84 ? -4.505 21.538 1.981 1.00 53.50 84 GLY A O 1
ATOM 679 N N . TRP A 1 85 ? -2.525 20.487 1.918 1.00 43.59 85 TRP A N 1
ATOM 680 C CA . TRP A 1 85 ? -1.693 21.701 2.024 1.00 43.59 85 TRP A CA 1
ATOM 681 C C . TRP A 1 85 ? -1.949 22.722 0.896 1.00 43.59 85 TRP A C 1
ATOM 683 O O . TRP A 1 85 ? -1.666 23.907 1.041 1.00 43.59 85 TRP A O 1
ATOM 693 N N . THR A 1 86 ? -2.516 22.271 -0.227 1.00 50.31 86 THR A N 1
ATOM 694 C CA . THR A 1 86 ? -2.867 23.085 -1.401 1.00 50.31 86 THR A CA 1
ATOM 695 C C . THR A 1 86 ? -4.270 23.702 -1.337 1.00 50.31 86 THR A C 1
ATOM 697 O O . THR A 1 86 ? -4.672 24.379 -2.281 1.00 50.31 86 THR A O 1
ATOM 700 N N . GLY A 1 87 ? -5.030 23.487 -0.254 1.00 45.81 87 GLY A N 1
ATOM 701 C CA . GLY A 1 87 ? -6.400 23.999 -0.109 1.00 45.81 87 GLY A CA 1
ATOM 702 C C . GLY A 1 87 ? -7.460 23.214 -0.892 1.00 45.81 87 GLY A C 1
ATOM 703 O O . GLY A 1 87 ? -8.588 23.680 -1.032 1.00 45.81 87 GLY A O 1
ATOM 704 N N . ILE A 1 88 ? -7.111 22.029 -1.398 1.00 48.94 88 ILE A N 1
ATOM 705 C CA . ILE A 1 88 ? -8.035 21.104 -2.061 1.00 48.94 88 ILE A CA 1
ATOM 706 C C . ILE A 1 88 ? -8.418 20.022 -1.047 1.00 48.94 88 ILE A C 1
ATOM 708 O O . ILE A 1 88 ? -7.537 19.375 -0.478 1.00 48.94 88 ILE A O 1
ATOM 712 N N . GLN A 1 89 ? -9.721 19.831 -0.816 1.00 53.91 89 GLN A N 1
ATOM 713 C CA . GLN A 1 89 ? -10.213 18.653 -0.100 1.00 53.91 89 GLN A CA 1
ATOM 714 C C . GLN A 1 89 ? -9.905 17.417 -0.941 1.00 53.91 89 GLN A C 1
ATOM 716 O O . GLN A 1 89 ? -10.339 17.315 -2.090 1.00 53.91 89 GLN A O 1
ATOM 721 N N . GLY A 1 90 ? -9.119 16.510 -0.374 1.00 63.91 90 GLY A N 1
ATOM 722 C CA . GLY A 1 90 ? -8.771 15.243 -0.996 1.00 63.91 90 GLY A CA 1
ATOM 723 C C . GLY A 1 90 ? -9.094 14.104 -0.046 1.00 63.91 90 GLY A C 1
ATOM 724 O O . GLY A 1 90 ? -8.844 14.198 1.153 1.00 63.91 90 GLY A O 1
ATOM 725 N N . GLN A 1 91 ? -9.634 13.020 -0.591 1.00 73.31 91 GLN A N 1
ATOM 726 C CA . GLN A 1 91 ? -9.734 11.765 0.136 1.00 73.31 91 GLN A CA 1
ATOM 727 C C . GLN A 1 91 ? -8.358 11.095 0.158 1.00 73.31 91 GLN A C 1
ATOM 729 O O . GLN A 1 91 ? -7.820 10.721 -0.890 1.00 73.31 91 GLN A O 1
ATOM 734 N N . MET A 1 92 ? -7.781 10.955 1.350 1.00 80.69 92 MET A N 1
ATOM 735 C CA . MET A 1 92 ? -6.509 10.266 1.564 1.00 80.69 92 MET A CA 1
ATOM 736 C C . MET A 1 92 ? -6.752 8.929 2.264 1.00 80.69 92 MET A C 1
ATOM 738 O O . MET A 1 92 ? -7.600 8.857 3.153 1.00 80.69 92 MET A O 1
ATOM 742 N N . PRO A 1 93 ? -6.025 7.867 1.888 1.00 87.75 93 PRO A N 1
ATOM 743 C CA . PRO A 1 93 ? -6.120 6.609 2.605 1.00 87.75 93 PRO A CA 1
ATOM 744 C C . PRO A 1 93 ? -5.533 6.765 4.013 1.00 87.75 93 PRO A C 1
ATOM 746 O O . PRO A 1 93 ? -4.449 7.323 4.185 1.00 87.75 93 PRO A O 1
ATOM 749 N N . TYR A 1 94 ? -6.234 6.229 4.999 1.00 91.12 94 TYR A N 1
ATOM 750 C CA . TYR A 1 94 ? -5.712 5.976 6.334 1.00 91.12 94 TYR A CA 1
ATOM 751 C C . TYR A 1 94 ? -5.946 4.520 6.673 1.00 91.12 94 TYR A C 1
ATOM 753 O O . TYR A 1 94 ? -6.950 3.930 6.267 1.00 91.12 94 TYR A O 1
ATOM 761 N N . TRP A 1 95 ? -5.018 3.948 7.428 1.00 93.94 95 TRP A N 1
ATOM 762 C CA . TRP A 1 95 ? -5.081 2.554 7.822 1.00 93.94 95 TRP A CA 1
ATOM 763 C C . TRP A 1 95 ? -5.126 2.417 9.329 1.00 93.94 95 TRP A C 1
ATOM 765 O O . TRP A 1 95 ? -4.534 3.203 10.064 1.00 93.94 95 TRP A O 1
ATOM 775 N N . PHE A 1 96 ? -5.776 1.349 9.763 1.00 94.81 96 PHE A N 1
ATOM 776 C CA . PHE A 1 96 ? -5.582 0.809 11.092 1.00 94.81 96 PHE A CA 1
ATOM 777 C C . PHE A 1 96 ? -5.000 -0.592 10.984 1.00 94.81 96 PHE A C 1
ATOM 779 O O . PHE A 1 96 ? -5.545 -1.436 10.274 1.00 94.81 96 PHE A O 1
ATOM 786 N N . VAL A 1 97 ? -3.932 -0.856 11.729 1.00 96.38 97 VAL A N 1
ATOM 787 C CA . VAL A 1 97 ? -3.425 -2.205 11.981 1.00 96.38 97 VAL A CA 1
ATOM 788 C C . VAL A 1 97 ? -3.655 -2.509 13.455 1.00 96.38 97 VAL A C 1
ATOM 790 O O . VAL A 1 97 ? -2.967 -1.961 14.315 1.00 96.38 97 VAL A O 1
ATOM 793 N N . LEU A 1 98 ? -4.648 -3.350 13.741 1.00 95.44 98 LEU A N 1
ATOM 794 C CA . LEU A 1 98 ? -5.011 -3.785 15.093 1.00 95.44 98 LEU A CA 1
ATOM 795 C C . LEU A 1 98 ? -4.305 -5.106 15.372 1.00 95.44 98 LEU A C 1
ATOM 797 O O . LEU A 1 98 ? -4.548 -6.074 14.654 1.00 95.44 98 LEU A O 1
ATOM 801 N N . PHE A 1 99 ? -3.464 -5.156 16.398 1.00 95.19 99 PHE A N 1
ATOM 802 C CA . PHE A 1 99 ? -2.793 -6.372 16.853 1.00 95.19 99 PHE A CA 1
ATOM 803 C C . PHE A 1 99 ? -3.597 -7.030 17.984 1.00 95.19 99 PHE A C 1
ATOM 805 O O . PHE A 1 99 ? -4.151 -6.338 18.830 1.00 95.19 99 PHE A O 1
ATOM 812 N N . GLU A 1 100 ? -3.637 -8.365 18.053 1.00 92.19 100 GLU A N 1
ATOM 813 C CA . GLU A 1 100 ? -4.429 -9.086 19.076 1.00 92.19 100 GLU A CA 1
ATOM 814 C C . GLU A 1 100 ? -4.026 -8.781 20.529 1.00 92.19 100 GLU A C 1
ATOM 816 O O . GLU A 1 100 ? -4.807 -9.033 21.444 1.00 92.19 100 GLU A O 1
ATOM 821 N N . ASP A 1 101 ? -2.826 -8.242 20.761 1.00 93.25 101 ASP A N 1
ATOM 822 C CA . ASP A 1 101 ? -2.373 -7.815 22.089 1.00 93.25 101 ASP A CA 1
ATOM 823 C C . ASP A 1 101 ? -2.950 -6.461 22.539 1.00 93.25 101 ASP A C 1
ATOM 825 O O . ASP A 1 101 ? -2.590 -5.970 23.610 1.00 93.25 101 ASP A O 1
ATOM 829 N N . GLY A 1 102 ? -3.866 -5.880 21.757 1.00 93.81 102 GLY A N 1
ATOM 830 C CA . GLY A 1 102 ? -4.529 -4.613 22.058 1.00 93.81 102 GLY A CA 1
ATOM 831 C C . GLY A 1 102 ? -3.733 -3.388 21.611 1.00 93.81 102 GLY A C 1
ATOM 832 O O . GLY A 1 102 ? -4.168 -2.263 21.849 1.00 93.81 102 GLY A O 1
ATOM 833 N N . GLU A 1 103 ? -2.580 -3.561 20.958 1.00 95.12 103 GLU A N 1
ATOM 834 C CA . GLU A 1 103 ? -1.890 -2.442 20.321 1.00 95.12 103 GLU A CA 1
ATOM 835 C C . GLU A 1 103 ? -2.476 -2.130 18.946 1.00 95.12 103 GLU A C 1
ATOM 837 O O . GLU A 1 103 ? -2.963 -2.998 18.219 1.00 95.12 103 GLU A O 1
ATOM 842 N N . ILE A 1 104 ? -2.353 -0.871 18.552 1.00 94.56 104 ILE A N 1
ATOM 843 C CA . ILE A 1 104 ? -2.775 -0.388 17.244 1.00 94.56 104 ILE A CA 1
ATOM 844 C C . ILE A 1 104 ? -1.689 0.489 16.636 1.00 94.56 104 ILE A C 1
ATOM 846 O O . ILE A 1 104 ? -1.018 1.257 17.332 1.00 94.56 104 ILE A O 1
ATOM 850 N N . TYR A 1 105 ? -1.533 0.370 15.323 1.00 94.88 105 TYR A N 1
ATOM 851 C CA . TYR A 1 105 ? -0.747 1.284 14.508 1.00 94.88 105 TYR A CA 1
ATOM 852 C C . TYR A 1 105 ? -1.683 1.972 13.509 1.00 94.88 105 TYR A C 1
ATOM 854 O O . TYR A 1 105 ? -2.322 1.313 12.687 1.00 94.88 105 TYR A O 1
ATOM 862 N N . TYR A 1 106 ? -1.812 3.293 13.624 1.00 93.38 106 TYR A N 1
ATOM 863 C CA . TYR A 1 106 ? -2.687 4.142 12.812 1.00 93.38 106 TYR A CA 1
ATOM 864 C C . TYR A 1 106 ? -2.030 4.548 11.487 1.00 93.38 106 TYR A C 1
ATOM 866 O O . TYR A 1 106 ? -1.957 5.722 11.131 1.00 93.38 106 TYR A O 1
ATOM 874 N N . ASP A 1 107 ? -1.491 3.555 10.789 1.00 92.62 107 ASP A N 1
ATOM 875 C CA . ASP A 1 107 ? -1.021 3.642 9.412 1.00 92.62 107 ASP A CA 1
ATOM 876 C C . ASP A 1 107 ? -0.752 2.217 8.890 1.00 92.62 107 ASP A C 1
ATOM 878 O O . ASP A 1 107 ? -0.904 1.229 9.611 1.00 92.62 107 ASP A O 1
ATOM 882 N N . LEU A 1 108 ? -0.317 2.086 7.639 1.00 93.94 108 LEU A N 1
ATOM 883 C CA . LEU A 1 108 ? 0.274 0.867 7.103 1.00 93.94 108 LEU A CA 1
ATOM 884 C C . LEU A 1 108 ? 1.803 1.020 7.098 1.00 93.94 108 LEU A C 1
ATOM 886 O O . LEU A 1 108 ? 2.315 1.956 6.475 1.00 93.94 108 LEU A O 1
ATOM 890 N N . PRO A 1 109 ? 2.576 0.117 7.734 1.00 93.69 109 PRO A N 1
ATOM 891 C CA . PRO A 1 109 ? 4.029 0.222 7.716 1.00 93.69 109 PRO A CA 1
ATOM 892 C C . PRO A 1 109 ? 4.565 0.265 6.284 1.00 93.69 109 PRO A C 1
ATOM 894 O O . PRO A 1 109 ? 4.159 -0.529 5.438 1.00 93.69 109 PRO A O 1
ATOM 897 N N . LEU A 1 110 ? 5.517 1.164 6.013 1.00 91.75 110 LEU A N 1
ATOM 898 C CA . LEU A 1 110 ? 6.075 1.326 4.664 1.00 91.75 110 LEU A CA 1
ATOM 899 C C . LEU A 1 110 ? 6.675 0.035 4.089 1.00 91.75 110 LEU A C 1
ATOM 901 O O . LEU A 1 110 ? 6.638 -0.148 2.883 1.00 91.75 110 LEU A O 1
ATOM 905 N N . GLU A 1 111 ? 7.201 -0.862 4.920 1.00 91.44 111 GLU A N 1
ATOM 906 C CA . GLU A 1 111 ? 7.755 -2.162 4.502 1.00 91.44 111 GLU A CA 1
ATOM 907 C C . GLU A 1 111 ? 6.697 -3.295 4.551 1.00 91.44 111 GLU A C 1
ATOM 909 O O . GLU A 1 111 ? 6.984 -4.440 4.214 1.00 91.44 111 GLU A O 1
ATOM 914 N N . GLY A 1 112 ? 5.463 -2.995 4.967 1.00 94.56 112 GLY A N 1
ATOM 915 C CA . GLY A 1 112 ? 4.382 -3.956 5.213 1.00 94.56 112 GLY A CA 1
ATOM 916 C C . GLY A 1 112 ? 4.515 -4.715 6.539 1.00 94.56 112 GLY A C 1
ATOM 917 O O . GLY A 1 112 ? 5.314 -4.332 7.397 1.00 94.56 112 GLY A O 1
ATOM 918 N N . LEU A 1 113 ? 3.693 -5.754 6.741 1.00 95.50 113 LEU A N 1
ATOM 919 C CA . LEU A 1 113 ? 3.560 -6.439 8.036 1.00 95.50 113 LEU A CA 1
ATOM 920 C C . LEU A 1 113 ? 4.382 -7.727 8.152 1.00 95.50 113 LEU A C 1
ATOM 922 O O . LEU A 1 113 ? 4.613 -8.181 9.276 1.00 95.50 113 LEU A O 1
ATOM 926 N N . ASP A 1 114 ? 4.878 -8.292 7.045 1.00 94.62 114 ASP A N 1
ATOM 927 C CA . ASP A 1 114 ? 5.754 -9.466 7.113 1.00 94.62 114 ASP A CA 1
ATOM 928 C C . ASP A 1 114 ? 6.998 -9.162 7.957 1.00 94.62 114 ASP A C 1
ATOM 930 O O . ASP A 1 114 ? 7.729 -8.215 7.669 1.00 94.62 114 ASP A O 1
ATOM 934 N N . GLY A 1 115 ? 7.266 -9.954 8.995 1.00 91.25 115 GLY A N 1
ATOM 935 C CA . GLY A 1 115 ? 8.454 -9.776 9.838 1.00 91.25 115 GLY A CA 1
ATOM 936 C C . GLY A 1 115 ? 8.597 -8.376 10.456 1.00 91.25 115 GLY A C 1
ATOM 937 O O . GLY A 1 115 ? 9.723 -7.935 10.689 1.00 91.25 115 GLY A O 1
ATOM 938 N N . LEU A 1 116 ? 7.486 -7.659 10.672 1.00 92.19 116 LEU A N 1
ATOM 939 C CA . LEU A 1 116 ? 7.487 -6.297 11.202 1.00 92.19 116 LEU A CA 1
ATOM 940 C C . LEU A 1 116 ? 8.200 -6.213 12.562 1.00 92.19 116 LEU A C 1
ATOM 942 O O . LEU A 1 116 ? 7.754 -6.788 13.557 1.00 92.19 116 LEU A O 1
ATOM 946 N N . ASP A 1 117 ? 9.252 -5.395 12.631 1.00 91.62 117 ASP A N 1
ATOM 947 C CA . ASP A 1 117 ? 9.865 -4.992 13.897 1.00 91.62 117 ASP A CA 1
ATOM 948 C C . ASP A 1 117 ? 9.093 -3.809 14.502 1.00 91.62 117 ASP A C 1
ATOM 950 O O . ASP A 1 117 ? 9.357 -2.634 14.223 1.00 91.62 117 ASP A O 1
ATOM 954 N N . ARG A 1 118 ? 8.114 -4.139 15.350 1.00 92.12 118 ARG A N 1
ATOM 955 C CA . ARG A 1 118 ? 7.263 -3.163 16.050 1.00 92.12 118 ARG A CA 1
ATOM 956 C C . ARG A 1 118 ? 8.079 -2.233 16.949 1.00 92.12 118 ARG A C 1
ATOM 958 O O . ARG A 1 118 ? 7.766 -1.050 17.039 1.00 92.12 118 ARG A O 1
ATOM 965 N N . THR A 1 119 ? 9.147 -2.731 17.575 1.00 91.50 119 THR A N 1
ATOM 966 C CA . THR A 1 119 ? 10.007 -1.927 18.460 1.00 91.50 119 THR A CA 1
ATOM 967 C C . THR A 1 119 ? 10.723 -0.844 17.664 1.00 91.50 119 THR A C 1
ATOM 969 O O . THR A 1 119 ? 10.687 0.329 18.034 1.00 91.50 119 THR A O 1
ATOM 972 N N . LYS A 1 120 ? 11.326 -1.216 16.529 1.00 90.38 120 LYS A N 1
ATOM 973 C CA . LYS A 1 120 ? 11.976 -0.260 15.628 1.00 90.38 120 LYS A CA 1
ATOM 974 C C . LYS A 1 120 ? 10.977 0.746 15.057 1.00 90.38 120 LYS A C 1
ATOM 976 O O . LYS A 1 120 ? 11.298 1.929 14.966 1.00 90.38 120 LYS A O 1
ATOM 981 N N . LEU A 1 121 ? 9.775 0.299 14.688 1.00 89.88 121 LEU A N 1
ATOM 982 C CA . LEU A 1 121 ? 8.756 1.186 14.130 1.00 89.88 121 LEU A CA 1
ATOM 983 C C . LEU A 1 121 ? 8.246 2.205 15.161 1.00 89.88 121 LEU A C 1
ATOM 985 O O . LEU A 1 121 ? 8.139 3.381 14.826 1.00 89.88 121 LEU A O 1
ATOM 989 N N . LYS A 1 122 ? 8.032 1.797 16.419 1.00 91.31 122 LYS A N 1
ATOM 990 C CA . LYS A 1 122 ? 7.671 2.704 17.525 1.00 91.31 122 LYS A CA 1
ATOM 991 C C . LYS A 1 122 ? 8.699 3.803 17.762 1.00 91.31 122 LYS A C 1
ATOM 993 O O . LYS A 1 122 ? 8.324 4.926 18.063 1.00 91.31 122 LYS A O 1
ATOM 998 N N . LEU A 1 123 ? 9.989 3.505 17.598 1.00 89.12 123 LEU A N 1
ATOM 999 C CA . LEU A 1 123 ? 11.047 4.514 17.724 1.00 89.12 123 LEU A CA 1
ATOM 1000 C C . LEU A 1 123 ? 11.009 5.562 16.603 1.00 89.12 123 LEU A C 1
ATOM 1002 O O . LEU A 1 123 ? 11.468 6.683 16.806 1.00 89.12 123 LEU A O 1
ATOM 1006 N N . ARG A 1 124 ? 10.506 5.196 15.418 1.00 84.56 124 ARG A N 1
ATOM 1007 C CA . ARG A 1 124 ? 10.439 6.082 14.247 1.00 84.56 124 ARG A CA 1
ATOM 1008 C C . ARG A 1 124 ? 9.140 6.883 14.184 1.00 84.56 124 ARG A C 1
ATOM 1010 O O . ARG A 1 124 ? 9.156 7.989 13.658 1.00 84.56 124 ARG A O 1
ATOM 1017 N N . ASP A 1 125 ? 8.044 6.297 14.649 1.00 86.12 125 ASP A N 1
ATOM 1018 C CA . ASP A 1 125 ? 6.688 6.775 14.378 1.00 86.12 125 ASP A CA 1
ATOM 1019 C C . ASP A 1 125 ? 5.774 6.613 15.600 1.00 86.12 125 ASP A C 1
ATOM 1021 O O . ASP A 1 125 ? 4.698 6.028 15.521 1.00 86.12 125 ASP A O 1
ATOM 1025 N N . ASN A 1 126 ? 6.244 7.051 16.769 1.00 87.12 126 ASN A N 1
ATOM 1026 C CA . ASN A 1 126 ? 5.558 6.846 18.048 1.00 87.12 126 ASN A CA 1
ATOM 1027 C C . ASN A 1 126 ? 4.124 7.408 18.073 1.00 87.12 126 ASN A C 1
ATOM 1029 O O . ASN A 1 126 ? 3.261 6.812 18.706 1.00 87.12 126 ASN A O 1
ATOM 1033 N N . GLU A 1 127 ? 3.855 8.514 17.374 1.00 87.94 127 GLU A N 1
ATOM 1034 C CA . GLU A 1 127 ? 2.539 9.171 17.351 1.00 87.94 127 GLU A CA 1
ATOM 1035 C C . GLU A 1 127 ? 1.451 8.361 16.629 1.00 87.94 127 GLU A C 1
ATOM 1037 O O . GLU A 1 127 ? 0.257 8.554 16.889 1.00 87.94 127 GLU A O 1
ATOM 1042 N N . ALA A 1 128 ? 1.850 7.457 15.732 1.00 90.06 128 ALA A N 1
ATOM 1043 C CA . ALA A 1 128 ? 0.941 6.537 15.060 1.00 90.06 128 ALA A CA 1
ATOM 1044 C C . ALA A 1 128 ? 0.612 5.303 15.918 1.00 90.06 128 ALA A C 1
ATOM 1046 O O . ALA A 1 128 ? -0.310 4.564 15.584 1.00 90.06 128 ALA A O 1
ATOM 1047 N N . TRP A 1 129 ? 1.322 5.064 17.026 1.00 94.19 129 TRP A N 1
ATOM 1048 C CA . TRP A 1 129 ? 1.048 3.938 17.920 1.00 94.19 129 TRP A CA 1
ATOM 1049 C C . TRP A 1 129 ? 0.082 4.302 19.043 1.00 94.19 129 TRP A C 1
ATOM 1051 O O . TRP A 1 129 ? 0.074 5.415 19.568 1.00 94.19 129 TRP A O 1
ATOM 1061 N N . GLY A 1 130 ? -0.688 3.309 19.473 1.00 94.19 130 GLY A N 1
ATOM 1062 C CA . GLY A 1 130 ? -1.512 3.403 20.667 1.00 94.19 130 GLY A CA 1
ATOM 1063 C C . GLY A 1 130 ? -2.067 2.053 21.092 1.00 94.19 130 GLY A C 1
ATOM 1064 O O . GLY A 1 130 ? -1.557 1.004 20.692 1.00 94.19 130 GLY A O 1
ATOM 1065 N N . HIS A 1 131 ? -3.125 2.096 21.893 1.00 96.00 131 HIS A N 1
ATOM 1066 C CA . HIS A 1 131 ? -3.850 0.918 22.358 1.00 96.00 131 HIS A CA 1
ATOM 1067 C C . HIS A 1 131 ? -5.332 1.056 22.049 1.00 96.00 131 HIS A C 1
ATOM 1069 O O . HIS A 1 131 ? -5.867 2.166 22.061 1.00 96.00 131 HIS A O 1
ATOM 1075 N N . TYR A 1 132 ? -5.986 -0.070 21.806 1.00 94.69 132 TYR A N 1
ATOM 1076 C CA . TYR A 1 132 ? -7.426 -0.135 21.651 1.00 94.69 132 TYR A CA 1
ATOM 1077 C C . TYR A 1 132 ? -8.029 -1.121 22.654 1.00 94.69 132 TYR A C 1
ATOM 1079 O O . TYR A 1 132 ? -7.456 -2.171 22.940 1.00 94.69 132 TYR A O 1
ATOM 1087 N N . ASP A 1 133 ? -9.209 -0.786 23.165 1.00 94.56 133 ASP A N 1
ATOM 1088 C CA . ASP A 1 133 ? -10.058 -1.695 23.938 1.00 94.56 133 ASP A CA 1
ATOM 1089 C C . ASP A 1 133 ? -11.466 -1.635 23.347 1.00 94.56 133 ASP A C 1
ATOM 1091 O O . ASP A 1 133 ? -12.109 -0.586 23.384 1.00 94.56 133 ASP A O 1
ATOM 1095 N N . ILE A 1 134 ? -11.918 -2.738 22.748 1.00 91.00 134 ILE A N 1
ATOM 1096 C CA . ILE A 1 134 ? -13.247 -2.863 22.141 1.00 91.00 134 ILE A CA 1
ATOM 1097 C C . ILE A 1 134 ? -14.063 -3.848 22.970 1.00 91.00 134 ILE A C 1
ATOM 1099 O O . ILE A 1 134 ? -13.696 -5.014 23.120 1.00 91.00 134 ILE A O 1
ATOM 1103 N N . GLN A 1 135 ? -15.221 -3.391 23.441 1.00 89.12 135 GLN A N 1
ATOM 1104 C CA . GLN A 1 135 ? -16.189 -4.190 24.179 1.00 89.12 135 GLN A CA 1
ATOM 1105 C C . GLN A 1 135 ? -17.538 -4.140 23.457 1.00 89.12 135 GLN A C 1
ATOM 1107 O O . GLN A 1 135 ? -18.255 -3.139 23.486 1.00 89.12 135 GLN A O 1
ATOM 1112 N N . GLY A 1 136 ? -17.900 -5.240 22.794 1.00 89.69 136 GLY A N 1
ATOM 1113 C CA . GLY A 1 136 ? -19.101 -5.282 21.958 1.00 89.69 136 GLY A CA 1
ATOM 1114 C C . GLY A 1 136 ? -18.955 -4.376 20.734 1.00 89.69 136 GLY A C 1
ATOM 1115 O O . GLY A 1 136 ? -18.028 -4.557 19.953 1.00 89.69 136 GLY A O 1
ATOM 1116 N N . SER A 1 137 ? -19.869 -3.418 20.573 1.00 92.62 137 SER A N 1
ATOM 1117 C CA . SER A 1 137 ? -19.927 -2.497 19.427 1.00 92.62 137 SER A CA 1
ATOM 1118 C C . SER A 1 137 ? -19.240 -1.149 19.675 1.00 92.62 137 SER A C 1
ATOM 1120 O O . SER A 1 137 ? -19.352 -0.242 18.856 1.00 92.62 137 SER A O 1
ATOM 1122 N N . THR A 1 138 ? -18.573 -0.969 20.815 1.00 94.19 138 THR A N 1
ATOM 1123 C CA . THR A 1 138 ? -17.928 0.299 21.187 1.00 94.19 138 THR A CA 1
ATOM 1124 C C . THR A 1 138 ? -16.566 0.049 21.807 1.00 94.19 138 THR A C 1
ATOM 1126 O O . THR A 1 138 ? -16.359 -0.965 22.474 1.00 94.19 138 THR A O 1
ATOM 1129 N N . GLY A 1 139 ? -15.652 0.993 21.649 1.00 92.38 139 GLY A N 1
ATOM 1130 C CA . GLY A 1 139 ? -14.337 0.933 22.257 1.00 92.38 139 GLY A CA 1
ATOM 1131 C C . GLY A 1 139 ? -13.679 2.295 22.391 1.00 92.38 139 GLY A C 1
ATOM 1132 O O . GLY A 1 139 ? -14.258 3.330 22.050 1.00 92.38 139 GLY A O 1
ATOM 1133 N N . ILE A 1 140 ? -12.445 2.272 22.880 1.00 94.75 140 ILE A N 1
ATOM 1134 C CA . ILE A 1 140 ? -11.597 3.452 23.040 1.00 94.75 140 ILE A CA 1
ATOM 1135 C C . ILE A 1 140 ? -10.269 3.204 22.334 1.00 94.75 140 ILE A C 1
ATOM 1137 O O . ILE A 1 140 ? -9.682 2.130 22.464 1.00 94.75 140 ILE A O 1
ATOM 1141 N N . PHE A 1 141 ? -9.801 4.215 21.609 1.00 93.75 141 PHE A N 1
ATOM 1142 C CA . PHE A 1 141 ? -8.449 4.324 21.088 1.00 93.75 141 PHE A CA 1
ATOM 1143 C C . PHE A 1 141 ? -7.666 5.357 21.909 1.00 93.75 141 PHE A C 1
ATOM 1145 O O . PHE A 1 141 ? -8.046 6.527 21.973 1.00 93.75 141 PHE A O 1
ATOM 1152 N N . THR A 1 142 ? -6.555 4.926 22.506 1.00 94.06 142 THR A N 1
ATOM 1153 C CA . THR A 1 142 ? -5.676 5.754 23.343 1.00 94.06 142 THR A CA 1
ATOM 1154 C C . THR A 1 142 ? -4.297 5.893 22.705 1.00 94.06 142 THR A C 1
ATOM 1156 O O . THR A 1 142 ? -3.661 4.895 22.354 1.00 94.06 142 THR A O 1
ATOM 1159 N N . ARG A 1 143 ? -3.784 7.126 22.625 1.00 90.12 143 ARG A N 1
ATOM 1160 C CA . ARG A 1 143 ? -2.405 7.444 22.208 1.00 90.12 143 ARG A CA 1
ATOM 1161 C C . ARG A 1 143 ? -1.738 8.338 23.247 1.00 90.12 143 ARG A C 1
ATOM 1163 O O . ARG A 1 143 ? -2.405 9.156 23.865 1.00 90.12 143 ARG A O 1
ATOM 1170 N N . GLU A 1 144 ? -0.420 8.216 23.410 1.00 79.94 144 GLU A N 1
ATOM 1171 C CA . GLU A 1 144 ? 0.338 8.820 24.526 1.00 79.94 144 GLU A CA 1
ATOM 1172 C C . GLU A 1 144 ? 0.138 10.342 24.686 1.00 79.94 144 GLU A C 1
ATOM 1174 O O . GLU A 1 144 ? 0.202 10.866 25.796 1.00 79.94 144 GLU A O 1
ATOM 1179 N N . THR A 1 145 ? -0.143 11.057 23.595 1.00 82.75 145 THR A N 1
ATOM 1180 C CA . THR A 1 145 ? -0.258 12.524 23.564 1.00 82.75 145 THR A CA 1
ATOM 1181 C C . THR A 1 145 ? -1.621 13.045 23.105 1.00 82.75 145 THR A C 1
ATOM 1183 O O . THR A 1 145 ? -1.802 14.261 23.004 1.00 82.75 145 THR A O 1
ATOM 1186 N N . TYR A 1 146 ? -2.588 12.161 22.847 1.00 85.69 146 TYR A N 1
ATOM 1187 C CA . TYR A 1 146 ? -3.921 12.529 22.367 1.00 85.69 146 TYR A CA 1
ATOM 1188 C C . TYR A 1 146 ? -4.991 12.140 23.396 1.00 85.69 146 TYR A C 1
ATOM 1190 O O . TYR A 1 146 ? -4.800 11.171 24.130 1.00 85.69 146 TYR A O 1
ATOM 1198 N N . PRO A 1 147 ? -6.117 12.876 23.472 1.00 90.69 147 PRO A N 1
ATOM 1199 C CA . PRO A 1 147 ? -7.270 12.434 24.246 1.00 90.69 147 PRO A CA 1
ATOM 1200 C C . PRO A 1 147 ? -7.743 11.057 23.786 1.00 90.69 147 PRO A C 1
ATOM 1202 O O . PRO A 1 147 ? -7.587 10.718 22.615 1.00 90.69 147 PRO A O 1
ATOM 1205 N N . ASP A 1 148 ? -8.367 10.315 24.693 1.00 94.00 148 ASP A N 1
ATOM 1206 C CA . ASP A 1 148 ? -9.069 9.085 24.346 1.00 94.00 148 ASP A CA 1
ATOM 1207 C C . ASP A 1 148 ? -10.161 9.369 23.313 1.00 94.00 148 ASP A C 1
ATOM 1209 O O . ASP A 1 148 ? -10.953 10.308 23.452 1.00 94.00 148 ASP A O 1
ATOM 1213 N N . GLU A 1 149 ? -10.202 8.543 22.275 1.00 94.19 149 GLU A N 1
ATOM 1214 C CA . GLU A 1 149 ? -11.119 8.704 21.155 1.00 94.19 149 GLU A CA 1
ATOM 1215 C C . GLU A 1 149 ? -12.023 7.480 21.051 1.00 94.19 149 GLU A C 1
ATOM 1217 O O . GLU A 1 149 ? -11.559 6.341 21.103 1.00 94.19 149 GLU A O 1
ATOM 1222 N N . SER A 1 150 ? -13.327 7.700 20.905 1.00 94.50 150 SER A N 1
ATOM 1223 C CA . SER A 1 150 ? -14.282 6.607 20.752 1.00 94.50 150 SER A CA 1
ATOM 1224 C C . SER A 1 150 ? -14.140 5.943 19.388 1.00 94.50 150 SER A C 1
ATOM 1226 O O . SER A 1 150 ? -14.033 6.620 18.361 1.00 94.50 150 SER A O 1
ATOM 1228 N N . ILE A 1 151 ? -14.229 4.620 19.388 1.00 94.56 151 ILE A N 1
ATOM 1229 C CA . ILE A 1 151 ? -14.409 3.803 18.192 1.00 94.56 151 ILE A CA 1
ATOM 1230 C C . ILE A 1 151 ? -15.732 3.056 18.306 1.00 94.56 151 ILE A C 1
ATOM 1232 O O . ILE A 1 151 ? -16.103 2.584 19.382 1.00 94.56 151 ILE A O 1
ATOM 1236 N N . GLU A 1 152 ? -16.441 2.942 17.195 1.00 96.00 152 GLU A N 1
ATOM 1237 C CA . GLU A 1 152 ? -17.652 2.129 17.093 1.00 96.00 152 GLU A CA 1
ATOM 1238 C C . GLU A 1 152 ? -17.400 0.998 16.103 1.00 96.00 152 GLU A C 1
ATOM 1240 O O . GLU A 1 152 ? -16.652 1.168 15.142 1.00 96.00 152 GLU A O 1
ATOM 1245 N N . VAL A 1 153 ? -17.992 -0.164 16.356 1.00 94.94 153 VAL A N 1
ATOM 1246 C CA . VAL A 1 153 ? -17.886 -1.337 15.489 1.00 94.94 153 VAL A CA 1
ATOM 1247 C C . VAL A 1 153 ? -19.287 -1.739 15.062 1.00 94.94 153 VAL A C 1
ATOM 1249 O O . VAL A 1 153 ? -20.139 -1.994 15.916 1.00 94.94 153 VAL A O 1
ATOM 1252 N N . ASP A 1 154 ? -19.524 -1.775 13.752 1.00 92.44 154 ASP A N 1
ATOM 1253 C CA . ASP A 1 154 ? -20.812 -2.188 13.195 1.00 92.44 154 ASP A CA 1
ATOM 1254 C C . ASP A 1 154 ? -20.976 -3.721 13.176 1.00 92.44 154 ASP A C 1
ATOM 1256 O O . ASP A 1 154 ? -20.053 -4.484 13.479 1.00 92.44 154 ASP A O 1
ATOM 1260 N N . ASP A 1 155 ? -22.168 -4.194 12.806 1.00 90.69 155 ASP A N 1
ATOM 1261 C CA . ASP A 1 155 ? -22.487 -5.628 12.752 1.00 90.69 155 ASP A CA 1
ATOM 1262 C C . ASP A 1 155 ? -21.657 -6.392 11.697 1.00 90.69 155 ASP A C 1
ATOM 1264 O O . ASP A 1 155 ? -21.561 -7.622 11.734 1.00 90.69 155 ASP A O 1
ATOM 1268 N N . GLN A 1 156 ? -21.054 -5.675 10.746 1.00 88.62 156 GLN A N 1
ATOM 1269 C CA . GLN A 1 156 ? -20.158 -6.191 9.713 1.00 88.62 156 GLN A CA 1
ATOM 1270 C C . GLN A 1 156 ? -18.689 -6.194 10.170 1.00 88.62 156 GLN A C 1
ATOM 1272 O O . GLN A 1 156 ? -17.821 -6.704 9.455 1.00 88.62 156 GLN A O 1
ATOM 1277 N N . GLY A 1 157 ? -18.404 -5.664 11.361 1.00 89.75 157 GLY A N 1
ATOM 1278 C CA . GLY A 1 157 ? -17.065 -5.551 11.918 1.00 89.75 157 GLY A CA 1
ATOM 1279 C C . GLY A 1 157 ? -16.239 -4.413 11.322 1.00 89.75 157 GLY A C 1
ATOM 1280 O O . GLY A 1 157 ? -15.018 -4.469 11.433 1.00 89.75 157 GLY A O 1
ATOM 1281 N N . GLN A 1 158 ? -16.852 -3.423 10.669 1.00 92.56 158 GLN A N 1
ATOM 1282 C CA . GLN A 1 158 ? -16.189 -2.184 10.248 1.00 92.56 158 GLN A CA 1
ATOM 1283 C C . GLN A 1 158 ? -16.054 -1.236 11.438 1.00 92.56 158 GLN A C 1
ATOM 1285 O O . GLN A 1 158 ? -16.872 -1.264 12.353 1.00 92.56 158 GLN A O 1
ATOM 1290 N N . ILE A 1 159 ? -15.027 -0.388 11.415 1.00 94.19 159 ILE A N 1
ATOM 1291 C CA . ILE A 1 159 ? -14.753 0.563 12.496 1.00 94.19 159 ILE A CA 1
ATOM 1292 C C . ILE A 1 159 ? -15.188 1.958 12.057 1.00 94.19 159 ILE A C 1
ATOM 1294 O O . ILE A 1 159 ? -14.723 2.451 11.034 1.00 94.19 159 ILE A O 1
ATOM 1298 N N . THR A 1 160 ? -16.012 2.636 12.845 1.00 94.44 160 THR A N 1
ATOM 1299 C CA . THR A 1 160 ? -16.240 4.075 12.700 1.00 94.44 160 THR A CA 1
ATOM 1300 C C . THR A 1 160 ? -15.326 4.826 13.658 1.00 94.44 160 THR A C 1
ATOM 1302 O O . THR A 1 160 ? -15.333 4.592 14.868 1.00 94.44 160 THR A O 1
ATOM 1305 N N . PHE A 1 161 ? -14.530 5.740 13.109 1.00 92.06 161 PHE A N 1
ATOM 1306 C CA . PHE A 1 161 ? -13.604 6.582 13.856 1.00 92.06 161 PHE A CA 1
ATOM 1307 C C . PHE A 1 161 ? -13.592 7.979 13.239 1.00 92.06 161 PHE A C 1
ATOM 1309 O O . PHE A 1 161 ? -13.323 8.120 12.050 1.00 92.06 161 PHE A O 1
ATOM 1316 N N . ARG A 1 162 ? -13.884 9.008 14.048 1.00 90.00 162 ARG A N 1
ATOM 1317 C CA . ARG A 1 162 ? -13.972 10.416 13.605 1.00 90.00 162 ARG A CA 1
ATOM 1318 C C . ARG A 1 162 ? -14.872 10.625 12.377 1.00 90.00 162 ARG A C 1
ATOM 1320 O O . ARG A 1 162 ? -14.508 11.355 11.468 1.00 90.00 162 ARG A O 1
ATOM 1327 N N . GLU A 1 163 ? -16.047 9.998 12.378 1.00 88.38 163 GLU A N 1
ATOM 1328 C CA . GLU A 1 163 ? -17.037 10.049 11.284 1.00 88.38 163 GLU A CA 1
ATOM 1329 C C . GLU A 1 163 ? -16.632 9.294 10.000 1.00 88.38 163 GLU A C 1
ATOM 1331 O O . GLU A 1 163 ? -17.473 9.107 9.122 1.00 88.38 163 GLU A O 1
ATOM 1336 N N . ASP A 1 164 ? -15.404 8.774 9.907 1.00 90.06 164 ASP A N 1
ATOM 1337 C CA . ASP A 1 164 ? -14.963 7.936 8.793 1.00 90.06 164 ASP A CA 1
ATOM 1338 C C . ASP A 1 164 ? -15.198 6.448 9.081 1.00 90.06 164 ASP A C 1
ATOM 1340 O O . ASP A 1 164 ? -15.011 5.964 10.202 1.00 90.06 164 ASP A O 1
ATOM 1344 N N . THR A 1 165 ? -15.582 5.701 8.044 1.00 91.25 165 THR A N 1
ATOM 1345 C CA . THR A 1 165 ? -15.772 4.245 8.124 1.00 91.25 165 THR A CA 1
ATOM 1346 C C . THR A 1 165 ? -14.550 3.515 7.578 1.00 91.25 165 THR A C 1
ATOM 1348 O O . THR A 1 165 ? -14.252 3.555 6.384 1.00 91.25 165 THR A O 1
ATOM 1351 N N . TYR A 1 166 ? -13.866 2.809 8.468 1.00 92.38 166 TYR A N 1
ATOM 1352 C CA . TYR A 1 166 ? -12.727 1.947 8.204 1.00 92.38 166 TYR A CA 1
ATOM 1353 C C . TYR A 1 166 ? -13.205 0.536 7.897 1.00 92.38 166 TYR A C 1
ATOM 1355 O O . TYR A 1 166 ? -13.759 -0.171 8.742 1.00 92.38 166 TYR A O 1
ATOM 1363 N N . ARG A 1 167 ? -12.942 0.108 6.667 1.00 91.31 167 ARG A N 1
ATOM 1364 C CA . ARG A 1 167 ? -13.324 -1.208 6.165 1.00 91.31 167 ARG A CA 1
ATOM 1365 C C . ARG A 1 167 ? -12.246 -2.209 6.475 1.00 91.31 167 ARG A C 1
ATOM 1367 O O . ARG A 1 167 ? -11.086 -1.978 6.138 1.00 91.31 167 ARG A O 1
ATOM 1374 N N . LYS A 1 168 ? -12.642 -3.335 7.059 1.00 91.62 168 LYS A N 1
ATOM 1375 C CA . LYS A 1 168 ? -11.740 -4.463 7.236 1.00 91.62 168 LYS A CA 1
ATOM 1376 C C . LYS A 1 168 ? -11.305 -4.970 5.868 1.00 91.62 168 LYS A C 1
ATOM 1378 O O . LYS A 1 168 ? -12.138 -5.204 4.997 1.00 91.62 168 LYS A O 1
ATOM 1383 N N . LEU A 1 169 ? -10.003 -5.123 5.689 1.00 90.88 169 LEU A N 1
ATOM 1384 C CA . LEU A 1 169 ? -9.433 -5.664 4.471 1.00 90.88 169 LEU A CA 1
ATOM 1385 C C . LEU A 1 169 ? -9.359 -7.183 4.552 1.00 90.88 169 LEU A C 1
ATOM 1387 O O . LEU A 1 169 ? -8.928 -7.750 5.561 1.00 90.88 169 LEU A O 1
ATOM 1391 N N . ASP A 1 170 ? -9.732 -7.826 3.451 1.00 89.81 170 ASP A N 1
ATOM 1392 C CA . ASP A 1 170 ? -9.446 -9.235 3.240 1.00 89.81 170 ASP A CA 1
ATOM 1393 C C . ASP A 1 170 ? -7.936 -9.476 3.155 1.00 89.81 170 ASP A C 1
ATOM 1395 O O . ASP A 1 170 ? -7.140 -8.583 2.846 1.00 89.81 170 ASP A O 1
ATOM 1399 N N . SER A 1 171 ? -7.535 -10.721 3.409 1.00 90.75 171 SER A N 1
ATOM 1400 C CA . SER A 1 171 ? -6.146 -11.124 3.220 1.00 90.75 171 SER A CA 1
ATOM 1401 C C . SER A 1 171 ? -5.714 -10.902 1.768 1.00 90.75 171 SER A C 1
ATOM 1403 O O . SER A 1 171 ? -6.393 -11.311 0.828 1.00 90.75 171 SER A O 1
ATOM 1405 N N . VAL A 1 172 ? -4.535 -10.307 1.594 1.00 92.88 172 VAL A N 1
ATOM 1406 C CA . VAL A 1 172 ? -3.891 -10.121 0.284 1.00 92.88 172 VAL A CA 1
ATOM 1407 C C . VAL A 1 172 ? -2.915 -11.251 -0.066 1.00 92.88 172 VAL A C 1
ATOM 1409 O O . VAL A 1 172 ? -2.210 -11.181 -1.073 1.00 92.88 172 VAL A O 1
ATOM 1412 N N . ASN A 1 173 ? -2.841 -12.295 0.765 1.00 94.00 173 ASN A N 1
ATOM 1413 C CA . ASN A 1 173 ? -1.864 -13.366 0.608 1.00 94.00 173 ASN A CA 1
ATOM 1414 C C . ASN A 1 173 ? -2.041 -14.087 -0.732 1.00 94.00 173 ASN A C 1
ATOM 1416 O O . ASN A 1 173 ? -3.139 -14.509 -1.092 1.00 94.00 173 ASN A O 1
ATOM 1420 N N . TYR A 1 174 ? -0.931 -14.251 -1.452 1.00 93.31 174 TYR A N 1
ATOM 1421 C CA . TYR A 1 174 ? -0.852 -14.912 -2.757 1.00 93.31 174 TYR A CA 1
ATOM 1422 C C . TYR A 1 174 ? -1.678 -14.250 -3.869 1.00 93.31 174 TYR A C 1
ATOM 1424 O O . TYR A 1 174 ? -1.884 -14.859 -4.922 1.00 93.31 174 TYR A O 1
ATOM 1432 N N . MET A 1 175 ? -2.124 -13.005 -3.667 1.00 93.62 175 MET A N 1
ATOM 1433 C CA . MET A 1 175 ? -2.843 -12.246 -4.684 1.00 93.62 175 MET A CA 1
ATOM 1434 C C . MET A 1 175 ? -2.010 -12.136 -5.969 1.00 93.62 175 MET A C 1
ATOM 1436 O O . MET A 1 175 ? -0.796 -11.910 -5.938 1.00 93.62 175 MET A O 1
ATOM 1440 N N . ARG A 1 176 ? -2.678 -12.305 -7.115 1.00 94.31 176 ARG A N 1
ATOM 1441 C CA . ARG A 1 176 ? -2.098 -12.072 -8.439 1.00 94.31 176 ARG A CA 1
ATOM 1442 C C . ARG A 1 176 ? -2.623 -10.763 -8.999 1.00 94.31 176 ARG A C 1
ATOM 1444 O O . ARG A 1 176 ? -3.828 -10.559 -9.091 1.00 94.31 176 ARG A O 1
ATOM 1451 N N . LEU A 1 177 ? -1.687 -9.897 -9.342 1.00 94.50 177 LEU A N 1
ATOM 1452 C CA . LEU A 1 177 ? -1.902 -8.614 -9.979 1.00 94.50 177 LEU A CA 1
ATOM 1453 C C . LEU A 1 177 ? -1.775 -8.760 -11.494 1.00 94.50 177 LEU A C 1
ATOM 1455 O O . LEU A 1 177 ? -1.092 -9.649 -12.005 1.00 94.50 177 LEU A O 1
ATOM 1459 N N . GLU A 1 178 ? -2.425 -7.854 -12.204 1.00 94.19 178 GLU A N 1
ATOM 1460 C CA . GLU A 1 178 ? -2.381 -7.759 -13.655 1.00 94.19 178 GLU A CA 1
ATOM 1461 C C . GLU A 1 178 ? -2.395 -6.286 -14.064 1.00 94.19 178 GLU A C 1
ATOM 1463 O O . GLU A 1 178 ? -2.931 -5.436 -13.349 1.00 94.19 178 GLU A O 1
ATOM 1468 N N . GLY A 1 179 ? -1.796 -5.988 -15.214 1.00 94.94 179 GLY A N 1
ATOM 1469 C CA . GLY A 1 179 ? -1.837 -4.666 -15.826 1.00 94.94 179 GLY A CA 1
ATOM 1470 C C . GLY A 1 179 ? -0.657 -3.780 -15.442 1.00 94.94 179 GLY A C 1
ATOM 1471 O O . GLY A 1 179 ? 0.209 -4.158 -14.649 1.00 94.94 179 GLY A O 1
ATOM 1472 N N . ALA A 1 180 ? -0.619 -2.597 -16.051 1.00 96.62 180 ALA A N 1
ATOM 1473 C CA . ALA A 1 180 ? 0.395 -1.579 -15.818 1.00 96.62 180 ALA A CA 1
ATOM 1474 C C . ALA A 1 180 ? -0.146 -0.469 -14.910 1.00 96.62 180 ALA A C 1
ATOM 1476 O O . ALA A 1 180 ? -1.303 -0.068 -15.030 1.00 96.62 180 ALA A O 1
ATOM 1477 N N . TRP A 1 181 ? 0.708 0.026 -14.019 1.00 96.50 181 TRP A N 1
ATOM 1478 C CA . TRP A 1 181 ? 0.344 0.899 -12.912 1.00 96.50 181 TRP A CA 1
ATOM 1479 C C . TRP A 1 181 ? 1.344 2.042 -12.766 1.00 96.50 181 TRP A C 1
ATOM 1481 O O . TRP A 1 181 ? 2.551 1.827 -12.860 1.00 96.50 181 TRP A O 1
ATOM 1491 N N . THR A 1 182 ? 0.849 3.246 -12.487 1.00 95.56 182 THR A N 1
ATOM 1492 C CA . THR A 1 182 ? 1.659 4.457 -12.279 1.00 95.56 182 THR A CA 1
ATOM 1493 C C . THR A 1 182 ? 1.121 5.288 -11.119 1.00 95.56 182 THR A C 1
ATOM 1495 O O . THR A 1 182 ? -0.070 5.244 -10.834 1.00 95.56 182 THR A O 1
ATOM 1498 N N . TYR A 1 183 ? 1.953 6.092 -10.455 1.00 92.06 183 TYR A N 1
ATOM 1499 C CA . TYR A 1 183 ? 1.462 7.046 -9.450 1.00 92.06 183 TYR A CA 1
ATOM 1500 C C . TYR A 1 183 ? 0.821 8.302 -10.081 1.00 92.06 183 TYR A C 1
ATOM 1502 O O . TYR A 1 183 ? 0.222 9.112 -9.372 1.00 92.06 183 TYR A O 1
ATOM 1510 N N . HIS A 1 184 ? 0.917 8.487 -11.405 1.00 91.00 184 HIS A N 1
ATOM 1511 C CA . HIS A 1 184 ? 0.301 9.619 -12.098 1.00 91.00 184 HIS A CA 1
ATOM 1512 C C . HIS A 1 184 ? -1.217 9.468 -12.237 1.00 91.00 184 HIS A C 1
ATOM 1514 O O . HIS A 1 184 ? -1.723 8.505 -12.811 1.00 91.00 184 HIS A O 1
ATOM 1520 N N . ILE A 1 185 ? -1.957 10.484 -11.785 1.00 88.62 185 ILE A N 1
ATOM 1521 C CA . ILE A 1 185 ? -3.409 10.569 -12.001 1.00 88.62 185 ILE A CA 1
ATOM 1522 C C . ILE A 1 185 ? -3.710 10.736 -13.499 1.00 88.62 185 ILE A C 1
ATOM 1524 O O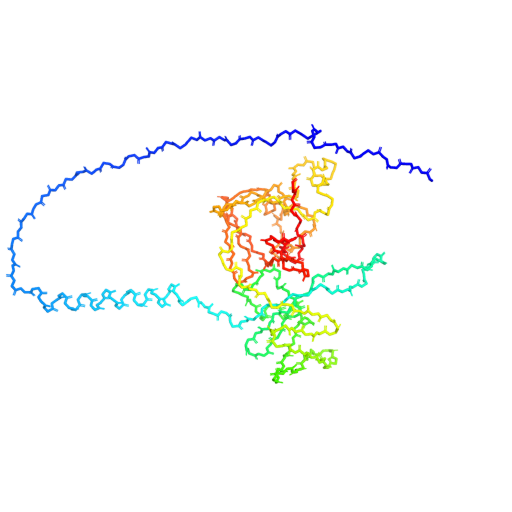 . ILE A 1 185 ? -4.615 10.091 -14.031 1.00 88.62 185 ILE A O 1
ATOM 1528 N N . MET A 1 186 ? -2.951 11.584 -14.199 1.00 90.88 186 MET A N 1
ATOM 1529 C CA . MET A 1 186 ? -2.986 11.687 -15.658 1.00 90.88 186 MET A CA 1
ATOM 1530 C C . MET A 1 186 ? -1.983 10.689 -16.242 1.00 90.88 186 MET A C 1
ATOM 1532 O O . MET A 1 186 ? -0.781 10.923 -16.232 1.00 90.88 186 MET A O 1
ATOM 1536 N N . ARG A 1 187 ? -2.475 9.547 -16.739 1.00 91.50 187 ARG A N 1
ATOM 1537 C CA . ARG A 1 187 ? -1.632 8.397 -17.132 1.00 91.50 187 ARG A CA 1
ATOM 1538 C C . ARG A 1 187 ? -0.619 8.747 -18.226 1.00 91.50 187 ARG A C 1
ATOM 1540 O O . ARG A 1 187 ? 0.460 8.167 -18.274 1.00 91.50 187 ARG A O 1
ATOM 1547 N N . SER A 1 188 ? -0.950 9.713 -19.085 1.00 91.62 188 SER A N 1
ATOM 1548 C CA . SER A 1 188 ? -0.061 10.224 -20.132 1.00 91.62 188 SER A CA 1
ATOM 1549 C C . SER A 1 188 ? 1.249 10.794 -19.597 1.00 91.62 188 SER A C 1
ATOM 1551 O O . SER A 1 188 ? 2.258 10.715 -20.291 1.00 91.62 188 SER A O 1
ATOM 1553 N N . ASP A 1 189 ? 1.247 11.331 -18.377 1.00 92.38 189 ASP A N 1
ATOM 1554 C CA . ASP A 1 189 ? 2.413 11.991 -17.783 1.00 92.38 189 ASP A CA 1
ATOM 1555 C C . ASP A 1 189 ? 3.541 10.988 -17.514 1.00 92.38 189 ASP A C 1
ATOM 1557 O O . ASP A 1 189 ? 4.714 11.341 -17.565 1.00 92.38 189 ASP A O 1
ATOM 1561 N N . ALA A 1 190 ? 3.208 9.703 -17.339 1.00 92.81 190 ALA A N 1
ATOM 1562 C CA . ALA A 1 190 ? 4.190 8.628 -17.212 1.00 92.81 190 ALA A CA 1
ATOM 1563 C C . ALA A 1 190 ? 5.006 8.380 -18.501 1.00 92.81 190 ALA A C 1
ATOM 1565 O O . ALA A 1 190 ? 5.942 7.579 -18.501 1.00 92.81 190 ALA A O 1
ATOM 1566 N N . PHE A 1 191 ? 4.648 9.034 -19.610 1.00 93.25 191 PHE A N 1
ATOM 1567 C CA . PHE A 1 191 ? 5.365 8.977 -20.883 1.00 93.25 191 PHE A CA 1
ATOM 1568 C C . PHE A 1 191 ? 6.003 10.311 -21.277 1.00 93.25 191 PHE A C 1
ATOM 1570 O O . PHE A 1 191 ? 6.510 10.405 -22.394 1.00 93.25 191 PHE A O 1
ATOM 1577 N N . ASP A 1 192 ? 5.957 11.329 -20.414 1.00 92.62 192 ASP A N 1
ATOM 1578 C CA . ASP A 1 192 ? 6.545 12.633 -20.705 1.00 92.62 192 ASP A CA 1
ATOM 1579 C C . ASP A 1 192 ? 8.082 12.520 -20.780 1.00 92.62 192 ASP A C 1
ATOM 1581 O O . ASP A 1 192 ? 8.728 12.271 -19.757 1.00 92.62 192 ASP A O 1
ATOM 1585 N N . PRO A 1 193 ? 8.693 12.694 -21.968 1.00 90.94 193 PRO A N 1
ATOM 1586 C CA . PRO A 1 193 ? 10.133 12.548 -22.137 1.00 90.94 193 PRO A CA 1
ATOM 1587 C C . PRO A 1 193 ? 10.933 13.713 -21.536 1.00 90.94 193 PRO A C 1
ATOM 1589 O O . PRO A 1 193 ? 12.143 13.578 -21.369 1.00 90.94 193 PRO A O 1
ATOM 1592 N N . GLU A 1 194 ? 10.300 14.853 -21.229 1.00 92.00 194 GLU A N 1
ATOM 1593 C CA . GLU A 1 194 ? 10.962 15.966 -20.537 1.00 92.00 194 GLU A CA 1
ATOM 1594 C C . GLU A 1 194 ? 11.107 15.672 -19.040 1.00 92.00 194 GLU A C 1
ATOM 1596 O O . GLU A 1 194 ? 12.133 16.000 -18.441 1.00 92.00 194 GLU A O 1
ATOM 1601 N N . LEU A 1 195 ? 10.107 15.016 -18.442 1.00 87.19 195 LEU A N 1
ATOM 1602 C CA . LEU A 1 195 ? 10.134 14.607 -17.034 1.00 87.19 195 LEU A CA 1
ATOM 1603 C C . LEU A 1 195 ? 10.915 13.304 -16.824 1.00 87.19 195 LEU A C 1
ATOM 1605 O O . LEU A 1 195 ? 11.642 13.165 -15.837 1.00 87.19 195 LEU A O 1
ATOM 1609 N N . TYR A 1 196 ? 10.780 12.359 -17.755 1.00 90.31 196 TYR A N 1
ATOM 1610 C CA . TYR A 1 196 ? 11.310 11.002 -17.644 1.00 90.31 196 TYR A CA 1
ATOM 1611 C C . TYR A 1 196 ? 12.078 10.607 -18.919 1.00 90.31 196 TYR A C 1
ATOM 1613 O O . TYR A 1 196 ? 11.613 9.777 -19.699 1.00 90.31 196 TYR A O 1
ATOM 1621 N N . PRO A 1 197 ? 13.269 11.191 -19.160 1.00 89.81 197 PRO A N 1
ATOM 1622 C CA . PRO A 1 197 ? 14.008 10.975 -20.407 1.00 89.81 197 PRO A CA 1
ATOM 1623 C C . PRO A 1 197 ? 14.501 9.531 -20.584 1.00 89.81 197 PRO A C 1
ATOM 1625 O O . PRO A 1 197 ? 14.528 9.024 -21.703 1.00 89.81 197 PRO A O 1
ATOM 1628 N N . ASP A 1 198 ? 14.853 8.860 -19.482 1.00 90.81 198 ASP A N 1
ATOM 1629 C CA . ASP A 1 198 ? 15.553 7.566 -19.506 1.00 90.81 198 ASP A CA 1
ATOM 1630 C C . ASP A 1 198 ? 14.752 6.411 -18.882 1.00 90.81 198 ASP A C 1
ATOM 1632 O O . ASP A 1 198 ? 15.248 5.288 -18.778 1.00 90.81 198 ASP A O 1
ATOM 1636 N N . TYR A 1 199 ? 13.532 6.665 -18.407 1.00 92.50 199 TYR A N 1
ATOM 1637 C CA . TYR A 1 199 ? 12.701 5.667 -17.731 1.00 92.50 199 TYR A CA 1
ATOM 1638 C C . TYR A 1 199 ? 11.218 6.025 -17.831 1.00 92.50 199 TYR A C 1
ATOM 1640 O O . TYR A 1 199 ? 10.862 7.076 -18.350 1.00 92.50 199 TYR A O 1
ATOM 1648 N N . LYS A 1 200 ? 10.337 5.149 -17.346 1.00 94.31 200 LYS A N 1
ATOM 1649 C CA . LYS A 1 200 ? 8.904 5.436 -17.215 1.00 94.31 200 LYS A CA 1
ATOM 1650 C C . LYS A 1 200 ? 8.457 5.067 -15.806 1.00 94.31 200 LYS A C 1
ATOM 1652 O O . LYS A 1 200 ? 8.734 3.943 -15.389 1.00 94.31 200 LYS A O 1
ATOM 1657 N N . PRO A 1 201 ? 7.760 5.941 -15.064 1.00 94.75 201 PRO A N 1
ATOM 1658 C CA . PRO A 1 201 ? 7.283 5.638 -13.718 1.00 94.75 201 PRO A CA 1
ATOM 1659 C C . PRO A 1 201 ? 6.088 4.672 -13.742 1.00 94.75 201 PRO A C 1
ATOM 1661 O O . PRO A 1 201 ? 4.957 5.020 -13.398 1.00 94.75 201 PRO A O 1
ATOM 1664 N N . ILE A 1 202 ? 6.338 3.453 -14.212 1.00 96.56 202 ILE A N 1
ATOM 1665 C CA . ILE A 1 202 ? 5.352 2.414 -14.481 1.00 96.56 202 ILE A CA 1
ATOM 1666 C C . ILE A 1 202 ? 5.900 1.088 -13.956 1.00 96.56 202 ILE A C 1
ATOM 1668 O O . ILE A 1 202 ? 7.054 0.743 -14.208 1.00 96.56 202 ILE A O 1
ATOM 1672 N N . ILE A 1 203 ? 5.052 0.318 -13.283 1.00 97.75 203 ILE A N 1
ATOM 1673 C CA . ILE A 1 203 ? 5.275 -1.107 -13.028 1.00 97.75 203 ILE A CA 1
ATOM 1674 C C . ILE A 1 203 ? 4.155 -1.904 -13.690 1.00 97.75 203 ILE A C 1
ATOM 1676 O O . ILE A 1 203 ? 2.996 -1.496 -13.650 1.00 97.75 203 ILE A O 1
ATOM 1680 N N . ALA A 1 204 ? 4.482 -3.029 -14.307 1.00 97.94 204 ALA A N 1
ATOM 1681 C CA . ALA A 1 204 ? 3.521 -3.938 -14.904 1.00 97.94 204 ALA A CA 1
ATOM 1682 C C . ALA A 1 204 ? 3.589 -5.299 -14.220 1.00 97.94 204 ALA A C 1
ATOM 1684 O O . ALA A 1 204 ? 4.677 -5.825 -13.994 1.00 97.94 204 ALA A O 1
ATOM 1685 N N . PHE A 1 205 ? 2.428 -5.871 -13.922 1.00 97.81 205 PHE A N 1
ATOM 1686 C CA . PHE A 1 205 ? 2.294 -7.202 -13.343 1.00 97.81 205 PHE A CA 1
ATOM 1687 C C . PHE A 1 205 ? 1.601 -8.144 -14.322 1.00 97.81 205 PHE A C 1
ATOM 1689 O O . PHE A 1 205 ? 0.685 -7.746 -15.049 1.00 97.81 205 PHE A O 1
ATOM 1696 N N . ALA A 1 206 ? 2.010 -9.408 -14.297 1.00 96.50 206 ALA A N 1
ATOM 1697 C CA . ALA A 1 206 ? 1.353 -10.491 -15.006 1.00 96.50 206 ALA A CA 1
ATOM 1698 C C . ALA A 1 206 ? 0.741 -11.500 -14.024 1.00 96.50 206 ALA A C 1
ATOM 1700 O O . ALA A 1 206 ? 1.223 -11.713 -12.902 1.00 96.50 206 ALA A O 1
ATOM 1701 N N . ARG A 1 207 ? -0.332 -12.165 -14.475 1.00 93.12 207 ARG A N 1
ATOM 1702 C CA . ARG A 1 207 ? -1.075 -13.156 -13.676 1.00 93.12 207 ARG A CA 1
ATOM 1703 C C . ARG A 1 207 ? -0.239 -14.366 -13.264 1.00 93.12 207 ARG A C 1
ATOM 1705 O O . ARG A 1 207 ? -0.585 -15.039 -12.296 1.00 93.12 207 ARG A O 1
ATOM 1712 N N . ASP A 1 208 ? 0.837 -14.653 -13.988 1.00 96.00 208 ASP A N 1
ATOM 1713 C CA . ASP A 1 208 ? 1.755 -15.754 -13.689 1.00 96.00 208 ASP A CA 1
ATOM 1714 C C . ASP A 1 208 ? 2.677 -15.475 -12.487 1.00 96.00 208 ASP A C 1
ATOM 1716 O O . ASP A 1 208 ? 3.368 -16.381 -12.024 1.00 96.00 208 ASP A O 1
ATOM 1720 N N . GLY A 1 209 ? 2.637 -14.261 -11.927 1.00 97.06 209 GLY A N 1
ATOM 1721 C CA . GLY A 1 209 ? 3.474 -13.860 -10.798 1.00 97.06 209 GLY A CA 1
ATOM 1722 C C . GLY A 1 209 ? 4.768 -13.156 -11.208 1.00 97.06 209 GLY A C 1
ATOM 1723 O O . GLY A 1 209 ? 5.628 -12.951 -10.353 1.00 97.06 209 GLY A O 1
ATOM 1724 N N . THR A 1 210 ? 4.921 -12.775 -12.478 1.00 98.56 210 THR A N 1
ATOM 1725 C CA . THR A 1 210 ? 6.044 -11.955 -12.953 1.00 98.56 210 THR A CA 1
ATOM 1726 C C . THR A 1 210 ? 5.709 -10.463 -12.985 1.00 98.56 210 THR A C 1
ATOM 1728 O O . THR A 1 210 ? 4.540 -10.063 -12.981 1.00 98.56 210 THR A O 1
ATOM 1731 N N . PHE A 1 211 ? 6.740 -9.619 -12.970 1.00 98.62 211 PHE A N 1
ATOM 1732 C CA . PHE A 1 211 ? 6.593 -8.171 -13.092 1.00 98.62 211 PHE A CA 1
ATOM 1733 C C . PHE A 1 211 ? 7.709 -7.551 -13.937 1.00 98.62 211 PHE A C 1
ATOM 1735 O O . PHE A 1 211 ? 8.804 -8.105 -14.056 1.00 98.62 211 PHE A O 1
ATOM 1742 N N . VAL A 1 212 ? 7.433 -6.359 -14.464 1.00 98.50 212 VAL A N 1
ATOM 1743 C CA . VAL A 1 212 ? 8.404 -5.469 -15.105 1.00 98.50 212 VAL A CA 1
ATOM 1744 C C . VAL A 1 212 ? 8.275 -4.083 -14.483 1.00 98.50 212 VAL A C 1
ATOM 1746 O O . VAL A 1 212 ? 7.222 -3.457 -14.543 1.00 98.50 212 VAL A O 1
ATOM 1749 N N . ASP A 1 213 ? 9.351 -3.593 -13.891 1.00 97.19 213 ASP A N 1
ATOM 1750 C CA . ASP A 1 213 ? 9.520 -2.227 -13.412 1.00 97.19 213 ASP A CA 1
ATOM 1751 C C . ASP A 1 213 ? 10.222 -1.405 -14.498 1.00 97.19 213 ASP A C 1
ATOM 1753 O O . ASP A 1 213 ? 11.384 -1.650 -14.813 1.00 97.19 213 ASP A O 1
ATOM 1757 N N . LEU A 1 214 ? 9.520 -0.429 -15.077 1.00 96.38 214 LEU A N 1
ATOM 1758 C CA . LEU A 1 214 ? 10.051 0.466 -16.112 1.00 96.38 214 LEU A CA 1
ATOM 1759 C C . LEU A 1 214 ? 10.730 1.715 -15.525 1.00 96.38 214 LEU A C 1
ATOM 1761 O O . LEU A 1 214 ? 11.150 2.596 -16.280 1.00 96.38 214 LEU A O 1
ATOM 1765 N N . GLY A 1 215 ? 10.857 1.785 -14.198 1.00 94.00 215 GLY A N 1
ATOM 1766 C CA . GLY A 1 215 ? 11.381 2.925 -13.453 1.00 94.00 215 GLY A CA 1
ATOM 1767 C C . GLY A 1 215 ? 10.368 3.551 -12.498 1.00 94.00 215 GLY A C 1
ATOM 1768 O O . GLY A 1 215 ? 10.515 4.726 -12.162 1.00 94.00 215 GLY A O 1
ATOM 1769 N N . LEU A 1 216 ? 9.362 2.797 -12.032 1.00 94.00 216 LEU A N 1
ATOM 1770 C CA . LEU A 1 216 ? 8.405 3.262 -11.022 1.00 94.00 216 LEU A CA 1
ATOM 1771 C C . LEU A 1 216 ? 9.135 3.821 -9.795 1.00 94.00 216 LEU A C 1
ATOM 1773 O O . LEU A 1 216 ? 8.778 4.880 -9.282 1.00 94.00 216 LEU A O 1
ATOM 1777 N N . PHE A 1 217 ? 10.180 3.119 -9.355 1.00 90.69 217 PHE A N 1
ATOM 1778 C CA . PHE A 1 217 ? 10.949 3.481 -8.170 1.00 90.69 217 PHE A CA 1
ATOM 1779 C C . PHE A 1 217 ? 12.067 4.485 -8.441 1.00 90.69 217 PHE A C 1
ATOM 1781 O O . PHE A 1 217 ? 12.719 4.862 -7.480 1.00 90.69 217 PHE A O 1
ATOM 1788 N N . LYS A 1 218 ? 12.317 4.924 -9.687 1.00 86.94 218 LYS A N 1
ATOM 1789 C CA . LYS A 1 218 ? 13.331 5.961 -9.978 1.00 86.94 218 LYS A CA 1
ATOM 1790 C C . LYS A 1 218 ? 12.867 7.364 -9.612 1.00 86.94 218 LYS A C 1
ATOM 1792 O O . LYS A 1 218 ? 13.696 8.215 -9.300 1.00 86.94 218 LYS A O 1
ATOM 1797 N N . ALA A 1 219 ? 11.565 7.607 -9.679 1.00 72.38 219 ALA A N 1
ATOM 1798 C CA . ALA A 1 219 ? 11.007 8.911 -9.385 1.00 72.38 219 ALA A CA 1
ATOM 1799 C C . ALA A 1 219 ? 10.967 9.182 -7.875 1.00 72.38 219 ALA A C 1
ATOM 1801 O O . ALA A 1 219 ? 10.732 8.281 -7.070 1.00 72.38 219 ALA A O 1
ATOM 1802 N N . ASP A 1 220 ? 11.107 10.449 -7.487 1.00 70.50 220 ASP A N 1
ATOM 1803 C CA . ASP A 1 220 ? 11.120 10.880 -6.080 1.00 70.50 220 ASP A CA 1
ATOM 1804 C C . ASP A 1 220 ? 9.750 10.787 -5.372 1.00 70.50 220 ASP A C 1
ATOM 1806 O O . ASP A 1 220 ? 9.604 11.213 -4.227 1.00 70.50 220 ASP A O 1
ATOM 1810 N N . HIS A 1 221 ? 8.733 10.233 -6.033 1.00 75.06 221 HIS A N 1
ATOM 1811 C CA . HIS A 1 221 ? 7.365 10.171 -5.519 1.00 75.06 221 HIS A CA 1
ATOM 1812 C C . HIS A 1 221 ? 7.082 8.961 -4.621 1.00 75.06 221 HIS A C 1
ATOM 1814 O O . HIS A 1 221 ? 6.092 8.986 -3.892 1.00 75.06 221 HIS A O 1
ATOM 1820 N N . LEU A 1 222 ? 7.927 7.923 -4.642 1.00 81.88 222 LEU A N 1
ATOM 1821 C CA . LEU A 1 222 ? 7.784 6.766 -3.757 1.00 81.88 222 LEU A CA 1
ATOM 1822 C C . LEU A 1 222 ? 8.785 6.837 -2.594 1.00 81.88 222 LEU A C 1
ATOM 1824 O O . LEU A 1 222 ? 9.993 6.890 -2.833 1.00 81.88 222 LEU A O 1
ATOM 1828 N N . PRO A 1 223 ? 8.321 6.800 -1.329 1.00 75.69 223 PRO A N 1
ATOM 1829 C CA . PRO A 1 223 ? 9.216 6.735 -0.184 1.00 75.69 223 PRO A CA 1
ATOM 1830 C C . PRO A 1 223 ? 9.781 5.318 -0.075 1.00 75.69 223 PRO A C 1
ATOM 1832 O O . PRO A 1 223 ? 9.042 4.384 0.220 1.00 75.69 223 PRO A O 1
ATOM 1835 N N . ILE A 1 224 ? 11.085 5.160 -0.308 1.00 79.81 224 ILE A N 1
ATOM 1836 C CA . ILE A 1 224 ? 11.790 3.873 -0.234 1.00 79.81 224 ILE A CA 1
ATOM 1837 C C . ILE A 1 224 ? 12.545 3.801 1.106 1.00 79.81 224 ILE A C 1
ATOM 1839 O O . ILE A 1 224 ? 13.585 4.452 1.248 1.00 79.81 224 ILE A O 1
ATOM 1843 N N . PRO A 1 225 ? 12.040 3.057 2.110 1.00 70.75 225 PRO A N 1
ATOM 1844 C CA . PRO A 1 225 ? 12.609 3.016 3.457 1.00 70.75 225 PRO A CA 1
ATOM 1845 C C . PRO A 1 225 ? 14.057 2.533 3.502 1.00 70.75 225 PRO A C 1
ATOM 1847 O O . PRO A 1 225 ? 14.845 3.059 4.288 1.00 70.75 225 PRO A O 1
ATOM 1850 N N . GLU A 1 226 ? 14.401 1.553 2.663 1.00 68.06 226 GLU A N 1
ATOM 1851 C CA . GLU A 1 226 ? 15.726 0.927 2.631 1.00 68.06 226 GLU A CA 1
ATOM 1852 C C . GLU A 1 226 ? 16.826 1.898 2.168 1.00 68.06 226 GLU A C 1
ATOM 1854 O O . GLU A 1 226 ? 18.000 1.711 2.488 1.00 68.06 226 GLU A O 1
ATOM 1859 N N . ASP A 1 227 ? 16.441 2.970 1.468 1.00 63.19 227 ASP A N 1
ATOM 1860 C CA . ASP A 1 227 ? 17.358 3.858 0.753 1.00 63.19 227 ASP A CA 1
ATOM 1861 C C . ASP A 1 227 ? 17.532 5.244 1.416 1.00 63.19 227 ASP A C 1
ATOM 1863 O O . ASP A 1 227 ? 18.304 6.072 0.915 1.00 63.19 227 ASP A O 1
ATOM 1867 N N . TYR A 1 228 ? 16.878 5.531 2.556 1.00 58.12 228 TYR A N 1
ATOM 1868 C CA . TYR A 1 228 ? 17.062 6.810 3.267 1.00 58.12 228 TYR A CA 1
ATOM 1869 C C . TYR A 1 228 ? 18.508 6.977 3.765 1.00 58.12 228 TYR A C 1
ATOM 1871 O O . TYR A 1 228 ? 18.924 6.377 4.754 1.00 58.12 228 TYR A O 1
ATOM 1879 N N . GLY A 1 229 ? 19.261 7.858 3.097 1.00 54.41 229 GLY A N 1
ATOM 1880 C CA . GLY A 1 229 ? 20.603 8.283 3.513 1.00 54.41 229 GLY A CA 1
ATOM 1881 C C . GLY A 1 229 ? 21.755 7.346 3.118 1.00 54.41 229 GLY A C 1
ATOM 1882 O O . GLY A 1 229 ? 22.858 7.518 3.637 1.00 54.41 229 GLY A O 1
ATOM 1883 N N . THR A 1 230 ? 21.542 6.392 2.201 1.00 57.56 230 THR A N 1
ATOM 1884 C CA . THR A 1 230 ? 22.542 5.359 1.855 1.00 57.56 230 THR A CA 1
ATOM 1885 C C . THR A 1 230 ? 23.244 5.648 0.509 1.00 57.56 230 THR A C 1
ATOM 1887 O O . THR A 1 230 ? 22.571 5.908 -0.492 1.00 57.56 230 THR A O 1
ATOM 1890 N N . PRO A 1 231 ? 24.595 5.607 0.421 1.00 51.69 231 PRO A N 1
ATOM 1891 C CA . PRO A 1 231 ? 25.325 5.711 -0.851 1.00 51.69 231 PRO A CA 1
ATOM 1892 C C . PRO A 1 231 ? 24.977 4.567 -1.821 1.00 51.69 231 PRO A C 1
ATOM 1894 O O . PRO A 1 231 ? 24.950 3.411 -1.414 1.00 51.69 231 PRO A O 1
ATOM 1897 N N . GLY A 1 232 ? 24.762 4.866 -3.110 1.00 59.75 232 GLY A N 1
ATOM 1898 C CA . GLY A 1 232 ? 24.408 3.861 -4.133 1.00 59.75 232 GLY A CA 1
ATOM 1899 C C . GLY A 1 232 ? 22.915 3.767 -4.481 1.00 59.75 232 GLY A C 1
ATOM 1900 O O . GLY A 1 232 ? 22.555 2.961 -5.336 1.00 59.75 232 GLY A O 1
ATOM 1901 N N . ARG A 1 233 ? 22.077 4.636 -3.893 1.00 68.50 233 ARG A N 1
ATOM 1902 C CA . ARG A 1 233 ? 20.620 4.769 -4.117 1.00 68.50 233 ARG A CA 1
ATOM 1903 C C . ARG A 1 233 ? 20.177 4.660 -5.584 1.00 68.50 233 ARG A C 1
ATOM 1905 O O . ARG A 1 233 ? 19.171 4.039 -5.886 1.00 68.50 233 ARG A O 1
ATOM 1912 N N . THR A 1 234 ? 20.920 5.242 -6.521 1.00 69.94 234 THR A N 1
ATOM 1913 C CA . THR A 1 234 ? 20.524 5.211 -7.938 1.00 69.94 234 THR A CA 1
ATOM 1914 C C . THR A 1 234 ? 20.514 3.788 -8.501 1.00 69.94 234 THR A C 1
ATOM 1916 O O . THR A 1 234 ? 19.609 3.443 -9.248 1.00 69.94 234 THR A O 1
ATOM 1919 N N . ALA A 1 235 ? 21.462 2.937 -8.089 1.00 75.31 235 ALA A N 1
ATOM 1920 C CA . ALA A 1 235 ? 21.559 1.562 -8.573 1.00 75.31 235 ALA A CA 1
ATOM 1921 C C . ALA A 1 235 ? 20.444 0.654 -8.019 1.00 75.31 235 ALA A C 1
ATOM 1923 O O . ALA A 1 235 ? 19.968 -0.228 -8.730 1.00 75.31 235 ALA A O 1
ATOM 1924 N N . SER A 1 236 ? 19.990 0.868 -6.775 1.00 77.50 236 SER A N 1
ATOM 1925 C CA . SER A 1 236 ? 18.871 0.105 -6.192 1.00 77.50 236 SER A CA 1
ATOM 1926 C C . SER A 1 236 ? 17.519 0.464 -6.819 1.00 77.50 236 SER A C 1
ATOM 1928 O O . SER A 1 236 ? 16.589 -0.349 -6.780 1.00 77.50 236 SER A O 1
ATOM 1930 N N . MET A 1 237 ? 17.417 1.647 -7.429 1.00 84.75 237 MET A N 1
ATOM 1931 C CA . MET A 1 237 ? 16.215 2.173 -8.082 1.00 84.75 237 MET A CA 1
ATOM 1932 C C . MET A 1 237 ? 16.157 1.875 -9.590 1.00 84.75 237 MET A C 1
ATOM 1934 O O . MET A 1 237 ? 15.183 2.259 -10.230 1.00 84.75 237 MET A O 1
ATOM 1938 N N . GLU A 1 238 ? 17.160 1.211 -10.177 1.00 89.56 238 GLU A N 1
ATOM 1939 C CA . GLU A 1 238 ? 17.158 0.951 -11.622 1.00 89.56 238 GLU A CA 1
ATOM 1940 C C . GLU A 1 238 ? 15.982 0.053 -12.061 1.00 89.56 238 GLU A C 1
ATOM 1942 O O . GLU A 1 238 ? 15.617 -0.873 -11.322 1.00 89.56 238 GLU A O 1
ATOM 1947 N N . PRO A 1 239 ? 15.412 0.282 -13.264 1.00 94.81 239 PRO A N 1
ATOM 1948 C CA . PRO A 1 239 ? 14.369 -0.559 -13.839 1.00 94.81 239 PRO A CA 1
ATOM 1949 C C . PRO A 1 239 ? 14.820 -2.019 -13.925 1.00 94.81 239 PRO A C 1
ATOM 1951 O O . PRO A 1 239 ? 16.013 -2.332 -13.930 1.00 94.81 239 PRO A O 1
ATOM 1954 N N . GLY A 1 240 ? 13.867 -2.934 -14.020 1.00 96.50 240 GLY A N 1
ATOM 1955 C CA . GLY A 1 240 ? 14.173 -4.352 -14.099 1.00 96.50 240 GLY A CA 1
ATOM 1956 C C . GLY A 1 240 ? 12.925 -5.208 -14.140 1.00 96.50 240 GLY A C 1
ATOM 1957 O O . GLY A 1 240 ? 11.818 -4.727 -14.348 1.00 96.50 240 GLY A O 1
ATOM 1958 N N . GLN A 1 241 ? 13.108 -6.501 -13.953 1.00 98.56 241 GLN A N 1
ATOM 1959 C CA . GLN A 1 241 ? 12.030 -7.476 -13.997 1.00 98.56 241 GLN A CA 1
ATOM 1960 C C . GLN A 1 241 ? 12.346 -8.632 -13.059 1.00 98.56 241 GLN A C 1
ATOM 1962 O O . GLN A 1 241 ? 13.481 -8.772 -12.589 1.00 98.56 241 GLN A O 1
ATOM 1967 N N . GLY A 1 242 ? 11.343 -9.463 -12.819 1.00 98.50 242 GLY A N 1
ATOM 1968 C CA . GLY A 1 242 ? 11.497 -10.698 -12.072 1.00 98.50 242 GLY A CA 1
ATOM 1969 C C . GLY A 1 242 ? 10.143 -11.254 -11.668 1.00 98.50 242 GLY A C 1
ATOM 1970 O O . GLY A 1 242 ? 9.168 -11.162 -12.418 1.00 98.50 242 GLY A O 1
ATOM 1971 N N . TRP A 1 243 ? 10.071 -11.814 -10.467 1.00 98.56 243 TRP A N 1
ATOM 1972 C CA . TRP A 1 243 ? 8.841 -12.371 -9.912 1.00 98.56 243 TRP A CA 1
ATOM 1973 C C . TRP A 1 243 ? 8.461 -11.682 -8.606 1.00 98.56 243 TRP A C 1
ATOM 1975 O O . TRP A 1 243 ? 9.300 -11.110 -7.909 1.00 98.56 243 TRP A O 1
ATOM 1985 N N . TYR A 1 244 ? 7.174 -11.713 -8.281 1.00 98.44 244 TYR A N 1
ATOM 1986 C CA . TYR A 1 244 ? 6.653 -11.103 -7.069 1.00 98.44 244 TYR A CA 1
ATOM 1987 C C . TYR A 1 244 ? 5.827 -12.082 -6.244 1.00 98.44 244 TYR A C 1
ATOM 1989 O O . TYR A 1 244 ? 5.235 -13.051 -6.732 1.00 98.44 244 TYR A O 1
ATOM 1997 N N . GLU A 1 245 ? 5.753 -11.780 -4.958 1.00 97.69 245 GLU A N 1
A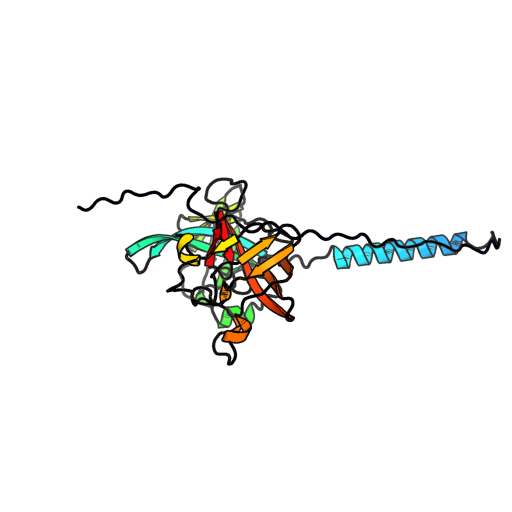TOM 1998 C CA . GLU A 1 245 ? 4.824 -12.411 -4.038 1.00 97.69 245 GLU A CA 1
ATOM 1999 C C . GLU A 1 245 ? 4.223 -11.360 -3.112 1.00 97.69 245 GLU A C 1
ATOM 2001 O O . GLU A 1 245 ? 4.840 -10.338 -2.809 1.00 97.69 245 GLU A O 1
ATOM 2006 N N . ILE A 1 246 ? 2.993 -11.618 -2.682 1.00 97.56 246 ILE A N 1
ATOM 2007 C CA . ILE A 1 246 ? 2.282 -10.775 -1.731 1.00 97.56 246 ILE A CA 1
ATOM 2008 C C . ILE A 1 246 ? 1.916 -11.652 -0.549 1.00 97.56 246 ILE A C 1
ATOM 2010 O O . ILE A 1 246 ? 1.304 -12.710 -0.717 1.00 97.56 246 ILE A O 1
ATOM 2014 N N . ARG A 1 247 ? 2.305 -11.218 0.642 1.00 96.44 247 ARG A N 1
ATOM 2015 C CA . ARG A 1 247 ? 1.920 -11.844 1.905 1.00 96.44 247 ARG A CA 1
ATOM 2016 C C . ARG A 1 247 ? 1.972 -10.810 3.011 1.00 96.44 247 ARG A C 1
ATOM 2018 O O . ARG A 1 247 ? 2.799 -9.911 2.956 1.00 96.44 247 ARG A O 1
ATOM 2025 N N . ASP A 1 248 ? 1.076 -10.921 3.976 1.00 95.56 248 ASP A N 1
ATOM 2026 C CA . ASP A 1 248 ? 1.038 -10.074 5.164 1.00 95.56 248 ASP A CA 1
ATOM 2027 C C . ASP A 1 248 ? 1.046 -8.567 4.851 1.00 95.56 248 ASP A C 1
ATOM 2029 O O . ASP A 1 248 ? 1.839 -7.802 5.396 1.00 95.56 248 ASP A O 1
ATOM 2033 N N . PHE A 1 249 ? 0.208 -8.134 3.899 1.00 96.94 249 PHE A N 1
ATOM 2034 C CA . PHE A 1 249 ? 0.179 -6.738 3.427 1.00 96.94 249 PHE A CA 1
ATOM 2035 C C . PHE A 1 249 ? 1.570 -6.206 3.033 1.00 96.94 249 PHE A C 1
ATOM 2037 O O . PHE A 1 249 ? 1.863 -5.015 3.145 1.00 96.94 249 PHE A O 1
ATOM 2044 N N . THR A 1 250 ? 2.430 -7.104 2.551 1.00 97.38 250 THR A N 1
ATOM 2045 C CA . THR A 1 250 ? 3.757 -6.825 2.020 1.00 97.38 250 THR A CA 1
ATOM 2046 C C . THR A 1 250 ? 3.854 -7.359 0.595 1.00 97.38 250 THR A C 1
ATOM 2048 O O . THR A 1 250 ? 3.595 -8.534 0.335 1.00 97.38 250 THR A O 1
ATOM 2051 N N . LEU A 1 251 ? 4.274 -6.498 -0.327 1.00 97.69 251 LEU A N 1
ATOM 2052 C CA . LEU A 1 251 ? 4.734 -6.851 -1.661 1.00 97.69 251 LEU A CA 1
ATOM 2053 C C . LEU A 1 251 ? 6.245 -7.078 -1.625 1.00 97.69 251 LEU A C 1
ATOM 2055 O O . LEU A 1 251 ? 7.007 -6.190 -1.233 1.00 97.69 251 LEU A O 1
ATOM 2059 N N . PHE A 1 252 ? 6.664 -8.247 -2.093 1.00 97.25 252 PHE A N 1
ATOM 2060 C CA . PHE A 1 252 ? 8.054 -8.560 -2.385 1.00 97.25 252 PHE A CA 1
ATOM 2061 C C . PHE A 1 252 ? 8.257 -8.560 -3.894 1.00 97.25 252 PHE A C 1
ATOM 2063 O O . PHE A 1 252 ? 7.573 -9.290 -4.610 1.00 97.25 252 PHE A O 1
ATOM 2070 N N . LEU A 1 253 ? 9.216 -7.770 -4.365 1.00 97.44 253 LEU A N 1
ATOM 2071 C CA . LEU A 1 253 ? 9.684 -7.793 -5.747 1.00 97.44 253 LEU A CA 1
ATOM 2072 C C . LEU A 1 253 ? 11.079 -8.408 -5.770 1.00 97.44 253 LEU A C 1
ATOM 2074 O O . LEU A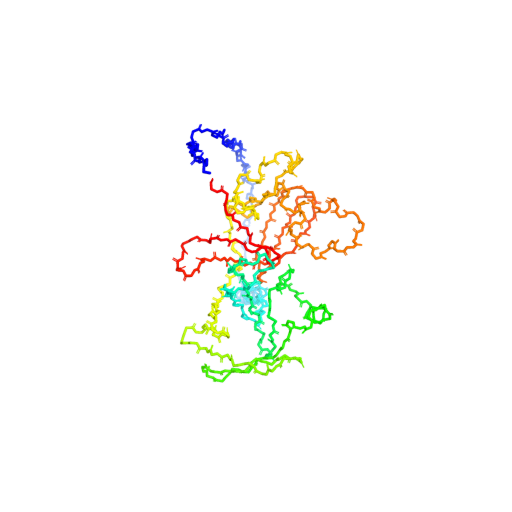 1 253 ? 12.032 -7.801 -5.277 1.00 97.44 253 LEU A O 1
ATOM 2078 N N . HIS A 1 254 ? 11.187 -9.610 -6.326 1.00 97.56 254 HIS A N 1
ATOM 2079 C CA . HIS A 1 254 ? 12.440 -10.341 -6.481 1.00 97.56 254 HIS A CA 1
ATOM 2080 C C . HIS A 1 254 ? 12.938 -10.143 -7.910 1.00 97.56 254 HIS A C 1
ATOM 2082 O O . HIS A 1 254 ? 12.439 -10.774 -8.842 1.00 97.56 254 HIS A O 1
ATOM 2088 N N . TYR A 1 255 ? 13.896 -9.237 -8.086 1.00 97.44 255 TYR A N 1
ATOM 2089 C CA . TYR A 1 255 ? 14.469 -8.913 -9.389 1.00 97.44 255 TYR A CA 1
ATOM 2090 C C . TYR A 1 255 ? 15.447 -10.006 -9.849 1.00 97.44 255 TYR A C 1
ATOM 2092 O O . TYR A 1 255 ? 16.158 -10.611 -9.040 1.00 97.44 255 TYR A O 1
ATOM 2100 N N . ASP A 1 256 ? 15.556 -10.201 -11.165 1.00 98.00 256 ASP A N 1
ATOM 2101 C CA . ASP A 1 256 ? 16.493 -11.155 -11.784 1.00 98.00 256 ASP A CA 1
ATOM 2102 C C . ASP A 1 256 ? 17.967 -10.848 -11.440 1.00 98.00 256 ASP A C 1
ATOM 2104 O O . ASP A 1 256 ? 18.815 -11.743 -11.384 1.00 98.00 256 ASP A O 1
ATOM 2108 N N . ASP A 1 257 ? 18.275 -9.581 -11.147 1.00 95.00 257 ASP A N 1
ATOM 2109 C CA . ASP A 1 257 ? 19.594 -9.109 -10.706 1.00 95.00 257 ASP A CA 1
ATOM 2110 C C . ASP A 1 257 ? 19.872 -9.327 -9.203 1.00 95.00 257 ASP A C 1
ATOM 2112 O O . ASP A 1 257 ? 20.909 -8.895 -8.692 1.00 95.00 257 ASP A O 1
ATOM 2116 N N . ARG A 1 258 ? 18.987 -10.064 -8.514 1.00 93.31 258 ARG A N 1
ATOM 2117 C CA . ARG A 1 258 ? 19.018 -10.402 -7.079 1.00 93.31 258 ARG A CA 1
ATOM 2118 C C . ARG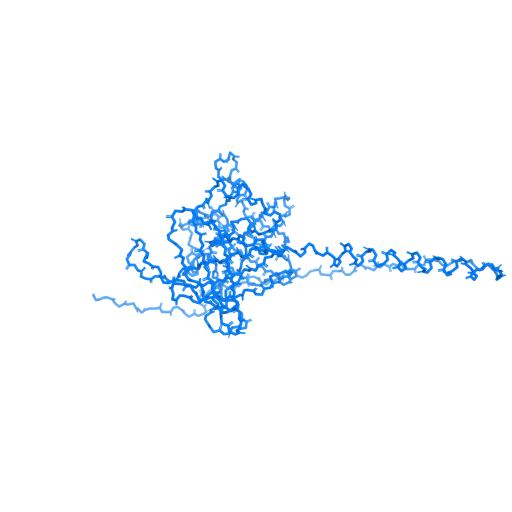 A 1 258 ? 18.660 -9.261 -6.132 1.00 93.31 258 ARG A C 1
ATOM 2120 O O . ARG A 1 258 ? 18.731 -9.470 -4.917 1.00 93.31 258 ARG A O 1
ATOM 2127 N N . ARG A 1 259 ? 18.270 -8.081 -6.626 1.00 92.06 259 ARG A N 1
ATOM 2128 C CA . ARG A 1 259 ? 17.645 -7.081 -5.754 1.00 92.06 259 ARG A CA 1
ATOM 2129 C C . ARG A 1 259 ? 16.322 -7.631 -5.234 1.00 92.06 259 ARG A C 1
ATOM 2131 O O . ARG A 1 259 ? 15.551 -8.244 -5.968 1.00 92.06 259 ARG A O 1
ATOM 2138 N N . VAL A 1 260 ? 16.057 -7.382 -3.959 1.00 91.81 260 VAL A N 1
ATOM 2139 C CA . VAL A 1 260 ? 14.753 -7.638 -3.352 1.00 91.81 260 VAL A CA 1
ATOM 2140 C C . VAL A 1 260 ? 14.245 -6.320 -2.812 1.00 91.81 260 VAL A C 1
ATOM 2142 O O . VAL A 1 260 ? 14.950 -5.649 -2.058 1.00 91.81 260 VAL A O 1
ATOM 2145 N N . ARG A 1 261 ? 13.029 -5.955 -3.206 1.00 91.31 261 ARG A N 1
ATOM 2146 C CA . ARG A 1 261 ? 12.332 -4.779 -2.689 1.00 91.31 261 ARG A CA 1
ATOM 2147 C C . ARG A 1 261 ? 11.132 -5.222 -1.874 1.00 91.31 261 ARG A C 1
ATOM 2149 O O . ARG A 1 261 ? 10.387 -6.098 -2.315 1.00 91.31 261 ARG A O 1
ATOM 2156 N N . LYS A 1 262 ? 10.952 -4.606 -0.708 1.00 92.88 262 LYS A N 1
ATOM 2157 C CA . LYS A 1 262 ? 9.872 -4.916 0.221 1.00 92.88 262 LYS A CA 1
ATOM 2158 C C . LYS A 1 262 ? 9.032 -3.665 0.459 1.00 92.88 262 LYS A C 1
ATOM 2160 O O . LYS A 1 262 ? 9.542 -2.641 0.899 1.00 92.88 262 LYS A O 1
ATOM 2165 N N . ALA A 1 263 ? 7.740 -3.741 0.169 1.00 94.44 263 ALA A N 1
ATOM 2166 C CA . ALA A 1 263 ? 6.844 -2.597 0.278 1.00 94.44 263 ALA A CA 1
ATOM 2167 C C . ALA A 1 263 ? 5.540 -2.973 0.973 1.00 94.44 263 ALA A C 1
ATOM 2169 O O . ALA A 1 263 ? 4.971 -4.028 0.708 1.00 94.44 263 ALA A O 1
ATOM 2170 N N . GLY A 1 264 ? 5.025 -2.077 1.809 1.00 95.56 264 GLY A N 1
ATOM 2171 C CA . GLY A 1 264 ? 3.659 -2.144 2.303 1.00 95.56 264 GLY A CA 1
ATOM 2172 C C . GLY A 1 264 ? 2.699 -2.125 1.124 1.00 95.56 264 GLY A C 1
ATOM 2173 O O . GLY A 1 264 ? 2.844 -1.295 0.219 1.00 95.56 264 GLY A O 1
ATOM 2174 N N . PHE A 1 265 ? 1.762 -3.067 1.130 1.00 96.50 265 PHE A N 1
ATOM 2175 C CA . PHE A 1 265 ? 0.865 -3.350 0.025 1.00 96.50 265 PHE A CA 1
ATOM 2176 C C . PHE A 1 265 ? -0.584 -3.442 0.486 1.00 96.50 265 PHE A C 1
ATOM 2178 O O . PHE A 1 265 ? -0.908 -4.151 1.436 1.00 96.50 265 PHE A O 1
ATOM 2185 N N . CYS A 1 266 ? -1.465 -2.769 -0.244 1.00 94.12 266 CYS A N 1
ATOM 2186 C CA . CYS A 1 266 ? -2.908 -2.851 -0.074 1.00 94.12 266 CYS A CA 1
ATOM 2187 C C . CYS A 1 266 ? -3.591 -2.621 -1.426 1.00 94.12 266 CYS A C 1
ATOM 2189 O O . CYS A 1 266 ? -3.078 -1.894 -2.274 1.00 94.12 266 CYS A O 1
ATOM 2191 N N . VAL A 1 267 ? -4.772 -3.198 -1.618 1.00 91.62 267 VAL A N 1
ATOM 2192 C CA . VAL A 1 267 ? -5.650 -2.889 -2.754 1.00 91.62 267 VAL A CA 1
ATOM 2193 C C . VAL A 1 267 ? -6.779 -1.975 -2.310 1.00 91.62 267 VAL A C 1
ATOM 2195 O O . VAL A 1 267 ? -7.199 -2.018 -1.155 1.00 91.62 267 VAL A O 1
ATOM 2198 N N . TYR A 1 268 ? -7.285 -1.154 -3.222 1.00 85.50 268 TYR A N 1
ATOM 2199 C CA . TYR A 1 268 ? -8.458 -0.332 -2.966 1.00 85.50 268 TYR A CA 1
ATOM 2200 C C . TYR A 1 268 ? -9.516 -0.543 -4.026 1.00 85.50 268 TYR A C 1
ATOM 2202 O O . TYR A 1 268 ? -9.270 -0.315 -5.207 1.00 85.50 268 TYR A O 1
ATOM 2210 N N . TYR A 1 269 ? -10.703 -0.936 -3.578 1.00 79.69 269 TYR A N 1
ATOM 2211 C CA . TYR A 1 269 ? -11.853 -1.206 -4.431 1.00 79.69 269 TYR A CA 1
ATOM 2212 C C . TYR A 1 269 ? -12.837 -0.035 -4.508 1.00 79.69 269 TYR A C 1
ATOM 2214 O O . TYR A 1 269 ? -13.826 -0.159 -5.199 1.00 79.69 269 TYR A O 1
ATOM 2222 N N . GLY A 1 270 ? -12.599 1.116 -3.876 1.00 73.50 270 GLY A N 1
ATOM 2223 C CA . GLY A 1 270 ? -13.621 2.170 -3.838 1.00 73.50 270 GLY A CA 1
ATOM 2224 C C . GLY A 1 270 ? -14.577 2.045 -2.656 1.00 73.50 270 GLY A C 1
ATOM 2225 O O . GLY A 1 270 ? -14.422 1.183 -1.790 1.00 73.50 270 GLY A O 1
ATOM 2226 N N . GLU A 1 271 ? -15.570 2.935 -2.626 1.00 67.25 271 GLU A N 1
ATOM 2227 C CA . GLU A 1 271 ? -16.667 2.875 -1.657 1.00 67.25 271 GLU A CA 1
ATOM 2228 C C . GLU A 1 271 ? -17.725 1.822 -2.029 1.00 67.25 271 GLU A C 1
ATOM 2230 O O . GLU A 1 271 ? -18.343 1.237 -1.143 1.00 67.25 271 GLU A O 1
ATOM 2235 N N . ASP A 1 272 ? -17.868 1.478 -3.302 1.00 68.75 272 ASP A N 1
ATOM 2236 C CA . ASP A 1 272 ? -18.761 0.406 -3.742 1.00 68.75 272 ASP A CA 1
ATOM 2237 C C . ASP A 1 272 ? -18.005 -0.915 -3.939 1.00 68.75 272 ASP A C 1
ATOM 2239 O O . ASP A 1 272 ? -16.787 -0.933 -4.115 1.00 68.75 272 ASP A O 1
ATOM 2243 N N . LEU A 1 273 ? -18.730 -2.038 -3.934 1.00 60.34 273 LEU A N 1
ATOM 2244 C CA . LEU A 1 273 ? -18.180 -3.335 -4.338 1.00 60.34 273 LEU A CA 1
ATOM 2245 C C . LEU A 1 273 ? -17.750 -3.265 -5.812 1.00 60.34 273 LEU A C 1
ATOM 2247 O O . LEU A 1 273 ? -18.594 -3.142 -6.698 1.00 60.34 273 LEU A O 1
ATOM 2251 N N . GLN A 1 274 ? -16.446 -3.360 -6.068 1.00 70.88 274 GLN A N 1
ATOM 2252 C CA . GLN A 1 274 ? -15.875 -3.410 -7.416 1.00 70.88 274 GLN A CA 1
ATOM 2253 C C . GLN A 1 274 ? -15.275 -4.791 -7.691 1.00 70.88 274 GLN A C 1
ATOM 2255 O O . GLN A 1 274 ? -14.677 -5.405 -6.810 1.00 70.88 274 GLN A O 1
ATOM 2260 N N . GLU A 1 275 ? -15.386 -5.258 -8.937 1.00 68.19 275 GLU A N 1
ATOM 2261 C CA . GLU A 1 275 ? -14.744 -6.506 -9.383 1.00 68.19 275 GLU A CA 1
ATOM 2262 C C . GLU A 1 275 ? -13.222 -6.362 -9.538 1.00 68.19 275 GLU A C 1
ATOM 2264 O O . GLU A 1 275 ? -12.494 -7.353 -9.495 1.00 68.19 275 GLU A O 1
ATOM 2269 N N . GLN A 1 276 ? -12.735 -5.130 -9.722 1.00 73.44 276 GLN A N 1
ATOM 2270 C CA . GLN A 1 276 ? -11.318 -4.811 -9.875 1.00 73.44 276 GLN A CA 1
ATOM 2271 C C . GLN A 1 276 ? -10.907 -3.668 -8.944 1.00 73.44 276 GLN A C 1
ATOM 2273 O O . GLN A 1 276 ? -11.708 -2.765 -8.685 1.00 73.44 276 GLN A O 1
ATOM 2278 N N . PRO A 1 277 ? -9.658 -3.669 -8.448 1.00 84.19 277 PRO A N 1
ATOM 2279 C CA . PRO A 1 277 ? -9.176 -2.578 -7.622 1.00 84.19 277 PRO A CA 1
ATOM 2280 C C . PRO A 1 277 ? -9.064 -1.286 -8.443 1.00 84.19 277 PRO A C 1
ATOM 2282 O O . PRO A 1 277 ? -8.434 -1.245 -9.496 1.00 84.19 277 PRO A O 1
ATOM 2285 N N . LEU A 1 278 ? -9.614 -0.196 -7.907 1.00 85.00 278 LEU A N 1
ATOM 2286 C CA . LEU A 1 278 ? -9.455 1.172 -8.414 1.00 85.00 278 LEU A CA 1
ATOM 2287 C C . LEU A 1 278 ? -8.052 1.746 -8.161 1.00 85.00 278 LEU A C 1
ATOM 2289 O O . LEU A 1 278 ? -7.742 2.865 -8.586 1.00 85.00 278 LEU A O 1
ATOM 2293 N N . GLY A 1 279 ? -7.228 1.049 -7.383 1.00 90.25 279 GLY A N 1
ATOM 2294 C CA . GLY A 1 279 ? -5.850 1.427 -7.128 1.00 90.25 279 GLY A CA 1
ATOM 2295 C C . GLY A 1 279 ? -5.091 0.374 -6.336 1.00 90.25 279 GLY A C 1
ATOM 2296 O O . GLY A 1 279 ? -5.668 -0.363 -5.532 1.00 90.25 279 GLY A O 1
ATOM 2297 N N . LEU A 1 280 ? -3.779 0.352 -6.546 1.00 94.38 280 LEU A N 1
ATOM 2298 C CA . LEU A 1 280 ? -2.836 -0.345 -5.679 1.00 94.38 280 LEU A CA 1
ATOM 2299 C C . LEU A 1 280 ? -2.187 0.674 -4.753 1.00 94.38 280 LEU A C 1
ATOM 2301 O O . LEU A 1 280 ? -1.870 1.777 -5.178 1.00 94.38 280 LEU A O 1
ATOM 2305 N N . TYR A 1 281 ? -1.945 0.311 -3.506 1.00 94.19 281 TYR A N 1
ATOM 2306 C CA . TYR A 1 281 ? -1.115 1.085 -2.600 1.00 94.19 281 TYR A CA 1
ATOM 2307 C C . TYR A 1 281 ? 0.216 0.371 -2.435 1.00 94.19 281 TYR A C 1
ATOM 2309 O O . TYR A 1 281 ? 0.249 -0.739 -1.915 1.00 94.19 281 TYR A O 1
ATOM 2317 N N . ILE A 1 282 ? 1.299 1.009 -2.879 1.00 94.25 282 ILE A N 1
ATOM 2318 C CA . ILE A 1 282 ? 2.681 0.555 -2.678 1.00 94.25 282 ILE A CA 1
ATOM 2319 C C . ILE A 1 282 ? 3.408 1.664 -1.920 1.00 94.25 282 ILE A C 1
ATOM 2321 O O . ILE A 1 282 ? 3.364 2.822 -2.337 1.00 94.25 282 ILE A O 1
ATOM 2325 N N . TYR A 1 283 ? 4.029 1.346 -0.780 1.00 91.94 283 TYR A N 1
ATOM 2326 C CA . TYR A 1 283 ? 4.627 2.351 0.117 1.00 91.94 283 TYR A CA 1
ATOM 2327 C C . TYR A 1 283 ? 3.631 3.462 0.520 1.00 91.94 283 TYR A C 1
ATOM 2329 O O . TYR A 1 283 ? 3.980 4.644 0.556 1.00 91.94 283 TYR A O 1
ATOM 2337 N N . ARG A 1 284 ? 2.364 3.091 0.774 1.00 88.62 284 ARG A N 1
ATOM 2338 C CA . ARG A 1 284 ? 1.221 4.003 1.028 1.00 88.62 284 ARG A CA 1
ATOM 2339 C C . ARG A 1 284 ? 0.864 4.947 -0.134 1.00 88.62 284 ARG A C 1
ATOM 2341 O O . ARG A 1 284 ? -0.082 5.721 -0.027 1.00 88.62 284 ARG A O 1
ATOM 2348 N N . THR A 1 285 ? 1.562 4.870 -1.265 1.00 89.81 285 THR A N 1
ATOM 2349 C CA . THR A 1 285 ? 1.283 5.695 -2.446 1.00 89.81 285 THR A CA 1
ATOM 2350 C C . THR A 1 285 ? 0.305 4.981 -3.360 1.00 89.81 285 THR A C 1
ATOM 2352 O O . THR A 1 285 ? 0.499 3.809 -3.684 1.00 89.81 285 THR A O 1
ATOM 2355 N N . ARG A 1 286 ? -0.747 5.689 -3.784 1.00 91.12 286 ARG A N 1
ATOM 2356 C CA . ARG A 1 286 ? -1.723 5.151 -4.734 1.00 91.12 286 ARG A CA 1
ATOM 2357 C C . ARG A 1 286 ? -1.107 5.065 -6.126 1.00 91.12 286 ARG A C 1
ATOM 2359 O O . ARG A 1 286 ? -0.645 6.071 -6.658 1.00 91.12 286 ARG A O 1
ATOM 2366 N N . LEU A 1 287 ? -1.191 3.891 -6.729 1.00 94.06 287 LEU A N 1
ATOM 2367 C CA . LEU A 1 287 ? -0.967 3.657 -8.141 1.00 94.06 287 LEU A CA 1
ATOM 2368 C C . LEU A 1 287 ? -2.309 3.474 -8.851 1.00 94.06 287 LEU A C 1
ATOM 2370 O O . LEU A 1 287 ? -3.211 2.794 -8.356 1.00 94.06 287 LEU A O 1
ATOM 2374 N N . TYR A 1 288 ? -2.410 4.077 -10.024 1.00 93.31 288 TYR A N 1
ATOM 2375 C CA . TYR A 1 288 ? -3.535 4.025 -10.939 1.00 93.31 288 TYR A CA 1
ATOM 2376 C C . TYR A 1 288 ? -3.205 3.094 -12.096 1.00 93.31 288 TYR A C 1
ATOM 2378 O O . TYR A 1 288 ? -2.078 3.088 -12.594 1.00 93.31 288 TYR A O 1
ATOM 2386 N N . MET A 1 289 ? -4.203 2.333 -12.532 1.00 93.00 289 MET A N 1
ATOM 2387 C CA . MET A 1 289 ? -4.091 1.496 -13.718 1.00 93.00 289 MET A CA 1
ATOM 2388 C C . MET A 1 289 ? -3.963 2.367 -14.979 1.00 93.00 289 MET A C 1
ATOM 2390 O O . MET A 1 289 ? -4.521 3.472 -15.048 1.00 93.00 289 MET A O 1
ATOM 2394 N N . MET A 1 290 ? -3.174 1.882 -15.940 1.00 91.06 290 MET A N 1
ATOM 2395 C CA . MET A 1 290 ? -2.743 2.627 -17.128 1.00 91.06 290 MET A CA 1
ATOM 2396 C C . MET A 1 290 ? -3.706 2.595 -18.327 1.00 91.06 290 MET A C 1
ATOM 2398 O O . MET A 1 290 ? -3.480 3.405 -19.215 1.00 91.06 290 MET A O 1
ATOM 2402 N N . ASP A 1 291 ? -4.735 1.737 -18.321 1.00 73.62 291 ASP A N 1
ATOM 2403 C CA . ASP A 1 291 ? -5.788 1.521 -19.348 1.00 73.62 291 ASP A CA 1
ATOM 2404 C C . ASP A 1 291 ? -5.374 1.460 -20.839 1.00 73.62 291 ASP A C 1
ATOM 2406 O O . ASP A 1 291 ? -4.915 2.464 -21.428 1.00 73.62 291 ASP A O 1
#

Sequence (291 aa):
MQSFDRIKSKADYPPIPEYYDDHRPFVSERAVASGQGSKEGVQSVHRKRRSHAILLCFFVWLMLVGGGYVHAYAVYVAHVNTWGWTGIQGQMPYWFVLFEDGEIYYDLPLEGLDGLDRTKLKLRDNEAWGHYDIQGSTGIFTRETYPDESIEVDDQGQITFREDTYRKLDSVNYMRLEGAWTYHIMRSDAFDPELYPDYKPIIAFARDGTFVDLGLFKADHLPIPEDYGTPGRTASMEPGQGWYEIRDFTLFLHYDDRRVRKAGFCVYYGEDLQEQPLGLYIYRTRLYMMD

Foldseek 3Di:
DDDDDDDDDPVPDDDDDDDDDDDDDDDDDDDDDDDDDDDPDDPPVVVVVVVVVVVVVVVVCCCVVVVDPPQQWWKWWWQDQDCDPVRDGGRAIWMWIAGPVFKIFGHAPFLFDVVDPPVVVCVVCVQRIFGWDDDPQKIWTDGPPDPIFIWGADPQRWIQGPNITIGTDDWCFQPFDAAKKALDPPLCVQVPCVVPVQFGLMKGGDRVQKIWGRQVQVDPPADQPVQVPDPPSNVLRDTFMDGWGDGNQWIWGQGPVRRIGIGRWDFACPPDDHPHGQFIQTSSRTIGGND

pLDDT: mean 75.91, std 24.04, range [26.94, 98.62]

Secondary structure (DSSP, 8-state):
---------GGGSPPPPPPP---PPPPPPP----------SSHHHHHHHHHHHHHHHHHHHHHHHS------EEEEEEEEEEE-TTS-EEEEEEEEEEETTSEEESS--TT-STT--HHHHHHH-GGGEEEEEEETTEEEEEETTEEEEEEEE-TT-PEEETTEEEEEPPP-TT----EEEES-SSGGGGG-TTT-SS--S-EEE-TTSEEEESSGGGSTTS--GGGTT-TTHHHHT--EEEEEEEETTEEEEEETTS-EEEEEEEEE--SS--SS-SEEEETTEEEEE--

Radius of gyration: 25.73 Å; chains: 1; bounding box: 48×95×58 Å